Protein AF-A0A3M5U4V2-F1 (afdb_monomer)

Sequence (299 aa):
MAMMVLQQLRFYQRMWTKRHRYGEAILIGNTPQPELMRATGEARYPGSSFGAGMIARAPILEGQERLINAEALTPPHEPEMFGGEAETGTSTTSGLDKPDDVGKSVALGKDAATFLWIEMPTEYDGPKVTKRQALERFNALSDDPEKKTRQVRVGRARNYANVLSGYIYQREETPREARERMEKNRDAWSENSYHSGILRSPENHRWVTAMDIAIGQAKCLDDPAIRDVLVAIADWKIDRKRFEQIRKLPGWVRLDGSAQQLVRASYSYYQEGTFPSTDLVPIAPPSLVLSSSAKENAK

Solvent-accessible surface area (backbone atoms only — not comparable to full-atom values): 17622 Å² total; per-residue (Å²): 120,77,70,66,53,35,56,76,70,69,54,66,40,78,62,80,52,45,43,55,60,97,82,39,69,52,53,27,31,52,70,61,41,78,40,68,79,26,52,85,93,56,69,63,48,71,20,44,52,91,75,77,53,73,83,82,56,87,77,60,54,67,72,40,68,44,76,31,60,28,76,54,41,90,71,54,40,74,58,48,53,54,26,77,39,72,41,72,45,52,51,59,31,50,18,31,24,59,57,49,77,64,52,44,51,54,49,67,70,39,93,83,48,85,70,56,75,41,78,53,60,67,91,50,54,38,101,85,51,48,56,66,56,32,45,52,56,58,39,67,77,46,90,51,72,46,71,28,55,91,50,53,46,81,39,72,53,90,62,80,86,57,80,88,69,57,59,38,41,23,30,38,51,20,59,49,56,48,47,56,42,41,67,70,36,70,90,62,38,43,70,51,53,74,71,53,7,47,77,50,18,68,63,35,38,75,76,45,50,58,55,60,57,65,78,50,71,66,68,64,57,73,40,63,45,43,26,54,38,54,60,62,57,68,54,58,82,37,48,73,71,55,48,60,51,47,70,66,38,79,21,42,82,74,46,54,72,67,57,53,49,49,55,50,31,44,28,41,27,63,73,71,68,44,75,62,54,56,90,81,52,59,83,64,78,78,79,77,87,66,59,81,75,61,68,70,75,72,116

Radius of gyration: 27.51 Å; Cα contacts (8 Å, |Δi|>4): 387; chains: 1; bounding box: 68×52×72 Å

Foldseek 3Di:
DVQVVCVVVLNAAWDAALADDPNHADFTQDAWDKDWPAAPPTDQHFADDPPPPPPPDDTRDHPDIDTRHDHGFVPTGGQQQQFQAPAGGHRHHFGWHQQDPVSLVVLVPDPPRDWDWAFDPVVLFDPPHDFVNSQVVQQVVDPDQQSHFDGKDKDADPDCPPVPPRIGIITTDGSVRSSVCSRVPRVNIDGDDSVVSCVNDPVNCVGPVVVVPVSDDPVLCVPVQSVVLCVLCVPLLAEPVSVVVSCPGNCLVVDDPLVNLVSVQSHCCNPPVDHDDCVSPPPDDPDPPDDPVVVVPPD

InterPro domains:
  IPR021692 Antibacterial effector protein Tle3, C-terminal [PF11678] (123-296)

Organism: NCBI:txid46257

Nearest PDB structures (foldseek):
  2qyc-assembly1_A  TM=2.596E-01  e=4.530E+00  Bordetella bronchiseptica RB50

Structure (mmCIF, N/CA/C/O backbone):
data_AF-A0A3M5U4V2-F1
#
_entry.id   AF-A0A3M5U4V2-F1
#
loop_
_atom_site.group_PDB
_atom_site.id
_atom_site.type_symbol
_atom_site.label_atom_id
_atom_site.label_alt_id
_atom_site.label_comp_id
_atom_site.label_asym_id
_atom_site.label_entity_id
_atom_site.label_seq_id
_atom_site.pdbx_PDB_ins_code
_atom_site.Cartn_x
_atom_site.Cartn_y
_atom_site.Cartn_z
_atom_site.occupancy
_atom_site.B_iso_or_equiv
_atom_site.auth_seq_id
_atom_site.auth_comp_id
_atom_site.auth_asym_id
_atom_site.auth_atom_id
_atom_site.pdbx_PDB_model_num
ATOM 1 N N . MET A 1 1 ? -26.951 7.813 24.971 1.00 46.97 1 MET A N 1
ATOM 2 C CA . MET A 1 1 ? -27.534 6.448 25.037 1.00 46.97 1 MET A CA 1
ATOM 3 C C . MET A 1 1 ? -27.000 5.468 23.983 1.00 46.97 1 MET A C 1
ATOM 5 O O . MET A 1 1 ? -26.841 4.311 24.330 1.00 46.97 1 MET A O 1
ATOM 9 N N . ALA A 1 2 ? -26.650 5.873 22.751 1.00 50.78 2 ALA A N 1
ATOM 10 C CA . ALA A 1 2 ? -26.098 4.948 21.737 1.00 50.78 2 ALA A CA 1
ATOM 11 C C . ALA A 1 2 ? -24.759 4.270 22.126 1.00 50.78 2 ALA A C 1
ATOM 13 O O . ALA A 1 2 ? -24.436 3.197 21.634 1.00 50.78 2 ALA A O 1
ATOM 14 N N . MET A 1 3 ? -23.981 4.884 23.021 1.00 49.06 3 MET A N 1
ATOM 15 C CA . MET A 1 3 ? -22.617 4.453 23.353 1.00 49.06 3 MET A CA 1
ATOM 16 C C . MET A 1 3 ? -22.525 3.280 24.347 1.00 49.06 3 MET A C 1
ATOM 18 O O . MET A 1 3 ? -21.587 2.499 24.250 1.00 49.06 3 MET A O 1
ATOM 22 N N . MET A 1 4 ? -23.505 3.079 25.241 1.00 56.72 4 MET A N 1
ATOM 23 C CA . MET A 1 4 ? -23.552 1.879 26.105 1.00 56.72 4 MET A CA 1
ATOM 24 C C . MET A 1 4 ? -23.987 0.623 25.336 1.00 56.72 4 MET A C 1
ATOM 26 O O . MET A 1 4 ? -23.616 -0.492 25.695 1.00 56.72 4 MET A O 1
ATOM 30 N N . VAL A 1 5 ? -24.732 0.805 24.241 1.00 60.69 5 VAL A N 1
ATOM 31 C CA . VAL A 1 5 ? -25.167 -0.285 23.356 1.00 60.69 5 VAL A CA 1
ATOM 32 C C . VAL A 1 5 ? -23.961 -0.975 22.711 1.00 60.69 5 VAL A C 1
ATOM 34 O O . VAL A 1 5 ? -23.937 -2.196 22.609 1.00 60.69 5 VAL A O 1
ATOM 37 N N . LEU A 1 6 ? -22.916 -0.224 22.339 1.00 61.19 6 LEU A N 1
ATOM 38 C CA . LEU A 1 6 ? -21.710 -0.788 21.714 1.00 61.19 6 LEU A CA 1
ATOM 39 C C . LEU A 1 6 ? -20.976 -1.770 22.634 1.00 61.19 6 LEU A C 1
ATOM 41 O O . LEU A 1 6 ? -20.534 -2.822 22.180 1.00 61.19 6 LEU A O 1
ATOM 45 N N . GLN A 1 7 ? -20.912 -1.475 23.934 1.00 63.12 7 GLN A N 1
ATOM 46 C CA . GLN A 1 7 ? -20.300 -2.375 24.911 1.00 63.12 7 GLN A CA 1
ATOM 47 C C . GLN A 1 7 ? -21.086 -3.690 25.047 1.00 63.12 7 GLN A C 1
ATOM 49 O O . GLN A 1 7 ? -20.482 -4.758 25.105 1.00 63.12 7 GLN A O 1
ATOM 54 N N . GLN A 1 8 ? -22.424 -3.636 25.028 1.00 66.75 8 GLN A N 1
ATOM 55 C CA . GLN A 1 8 ? -23.274 -4.838 25.026 1.00 66.75 8 GLN A CA 1
ATOM 56 C C . GLN A 1 8 ? -23.071 -5.687 23.763 1.00 66.75 8 GLN A C 1
ATOM 58 O O . GLN A 1 8 ? -23.104 -6.914 23.826 1.00 66.75 8 GLN A O 1
ATOM 63 N N . LEU A 1 9 ? -22.792 -5.040 22.628 1.00 65.94 9 LEU A N 1
ATOM 64 C CA . LEU A 1 9 ? -22.441 -5.698 21.367 1.00 65.94 9 LEU A CA 1
ATOM 65 C C . LEU A 1 9 ? -20.980 -6.178 21.317 1.00 65.94 9 LEU A C 1
ATOM 67 O O . LEU A 1 9 ? -20.540 -6.670 20.280 1.00 65.94 9 LEU A O 1
ATOM 71 N N . ARG A 1 10 ? -20.227 -6.049 22.421 1.00 69.62 10 ARG A N 1
ATOM 72 C CA . ARG A 1 10 ? -18.792 -6.363 22.511 1.00 69.62 10 ARG A CA 1
ATOM 73 C C . ARG A 1 10 ? -17.941 -5.610 21.483 1.00 69.62 10 ARG A C 1
ATOM 75 O O . ARG A 1 10 ? -16.911 -6.107 21.036 1.00 69.62 10 ARG A O 1
ATOM 82 N N . PHE A 1 11 ? -18.371 -4.407 21.115 1.00 69.69 11 PHE A N 1
ATOM 83 C CA . PHE A 1 11 ? -17.610 -3.511 20.260 1.00 69.69 11 PHE A CA 1
ATOM 84 C C . PHE A 1 11 ? -16.774 -2.574 21.132 1.00 69.69 11 PHE A C 1
ATOM 86 O O . PHE A 1 11 ? -17.293 -1.636 21.745 1.00 69.69 11 PHE A O 1
ATOM 93 N N . TYR A 1 12 ? -15.479 -2.867 21.199 1.00 76.50 12 TYR A N 1
ATOM 94 C CA . TYR A 1 12 ? -14.499 -2.126 21.983 1.00 76.50 12 TYR A CA 1
ATOM 95 C C . TYR A 1 12 ? -13.596 -1.312 21.063 1.00 76.50 12 TYR A C 1
ATOM 97 O O . TYR A 1 12 ? -13.198 -1.780 19.996 1.00 76.50 12 TYR A O 1
ATOM 105 N N . GLN A 1 13 ? -13.285 -0.085 21.466 1.00 79.56 13 GLN A N 1
ATOM 106 C CA . GLN A 1 13 ? -12.501 0.851 20.671 1.00 79.56 13 GLN A CA 1
ATOM 107 C C . GLN A 1 13 ? -11.365 1.438 21.500 1.00 79.56 13 GLN A C 1
ATOM 109 O O . GLN A 1 13 ? -11.563 1.813 22.657 1.00 79.56 13 GLN A O 1
ATOM 114 N N . ARG A 1 14 ? -10.197 1.572 20.868 1.00 86.38 14 ARG A N 1
ATOM 115 C CA . ARG A 1 14 ? -9.042 2.331 21.358 1.00 86.38 14 ARG A CA 1
ATOM 116 C C . ARG A 1 14 ? -8.796 3.526 20.448 1.00 86.38 14 ARG A C 1
ATOM 118 O O . ARG A 1 14 ? -9.008 3.440 19.237 1.00 86.38 14 ARG A O 1
ATOM 125 N N . MET A 1 15 ? -8.332 4.629 21.025 1.00 86.12 15 MET A N 1
ATOM 126 C CA . MET A 1 15 ? -7.885 5.779 20.252 1.00 86.12 15 MET A CA 1
ATOM 127 C C . MET A 1 15 ? -6.404 5.628 19.931 1.00 86.12 15 MET A C 1
ATOM 129 O O . MET A 1 15 ? -5.563 5.635 20.818 1.00 86.12 15 MET A O 1
ATOM 133 N N . TRP A 1 16 ? -6.111 5.523 18.644 1.00 87.06 16 TRP A N 1
ATOM 134 C CA . TRP A 1 16 ? -4.764 5.633 18.106 1.00 87.06 16 TRP A CA 1
ATOM 135 C C . TRP A 1 16 ? -4.623 7.047 17.533 1.00 87.06 16 TRP A C 1
ATOM 137 O O . TRP A 1 16 ? -5.571 7.569 16.941 1.00 87.06 16 TRP A O 1
ATOM 147 N N . THR A 1 17 ? -3.499 7.738 17.695 1.00 85.12 17 THR A N 1
ATOM 148 C CA . THR A 1 17 ? -3.355 9.085 17.119 1.00 85.12 17 THR A CA 1
ATOM 149 C C . THR A 1 17 ? -1.904 9.539 17.069 1.00 85.12 17 THR A C 1
ATOM 151 O O . THR A 1 17 ? -1.145 9.257 17.980 1.00 85.12 17 THR A O 1
ATOM 154 N N . LYS A 1 18 ? -1.537 10.290 16.019 1.00 83.94 18 LYS A N 1
ATOM 155 C CA . LYS A 1 18 ? -0.267 11.041 15.950 1.00 83.94 18 LYS A CA 1
ATOM 156 C C . LYS A 1 18 ? -0.319 12.346 16.761 1.00 83.94 18 LYS A C 1
ATOM 158 O O . LYS A 1 18 ? 0.665 13.070 16.831 1.00 83.94 18 LYS A O 1
ATOM 163 N N . ARG A 1 19 ? -1.491 12.718 17.289 1.00 85.00 19 ARG A N 1
ATOM 164 C CA . ARG A 1 19 ? -1.702 14.004 17.963 1.00 85.00 19 ARG A CA 1
ATOM 165 C C . ARG A 1 19 ? -0.977 14.042 19.299 1.00 85.00 19 ARG A C 1
ATOM 167 O O . ARG A 1 19 ? -1.076 13.105 20.084 1.00 85.00 19 ARG A O 1
ATOM 174 N N . HIS A 1 20 ? -0.365 15.188 19.559 1.00 86.69 20 HIS A N 1
ATOM 175 C CA . HIS A 1 20 ? 0.076 15.567 20.888 1.00 86.69 20 HIS A CA 1
ATOM 176 C C . HIS A 1 20 ? -0.853 16.656 21.411 1.00 86.69 20 HIS A C 1
ATOM 178 O O . HIS A 1 20 ? -1.219 17.574 20.669 1.00 86.69 20 HIS A O 1
ATOM 184 N N . ARG A 1 21 ? -1.225 16.556 22.683 1.00 87.12 21 ARG A N 1
ATOM 185 C CA . ARG A 1 21 ? -2.039 17.539 23.386 1.00 87.12 21 ARG A CA 1
ATOM 186 C C . ARG A 1 21 ? -1.219 18.093 24.541 1.00 87.12 21 ARG A C 1
ATOM 188 O O . ARG A 1 21 ? -0.726 17.345 25.373 1.00 87.12 21 ARG A O 1
ATOM 195 N N . TYR A 1 22 ? -1.044 19.413 24.554 1.00 86.00 22 TYR A N 1
ATOM 196 C CA . TYR A 1 22 ? -0.162 20.102 25.506 1.00 86.00 22 TYR A CA 1
ATOM 197 C C . TYR A 1 22 ? 1.295 19.594 25.485 1.00 86.00 22 TYR A C 1
ATOM 199 O O . TYR A 1 22 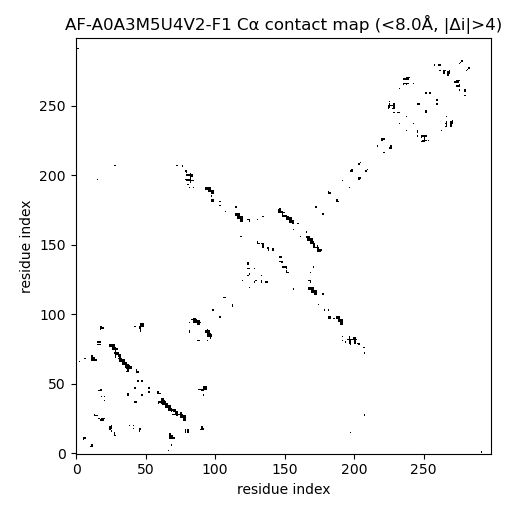? 1.966 19.606 26.506 1.00 86.00 22 TYR A O 1
ATOM 207 N N . GLY A 1 23 ? 1.786 19.160 24.318 1.00 84.06 23 GLY A N 1
ATOM 208 C CA . GLY A 1 23 ? 3.142 18.617 24.140 1.00 84.06 23 GLY A CA 1
ATOM 209 C C . GLY A 1 23 ? 3.249 17.104 24.350 1.00 84.06 23 GLY A C 1
ATOM 210 O O . GLY A 1 23 ? 4.149 16.483 23.791 1.00 84.06 23 GLY A O 1
ATOM 211 N N . GLU A 1 24 ? 2.280 16.504 25.034 1.00 89.38 24 GLU A N 1
ATOM 212 C CA . GLU A 1 24 ? 2.276 15.085 25.388 1.00 89.38 24 GLU A CA 1
ATOM 213 C C . GLU A 1 24 ? 1.483 14.249 24.385 1.00 89.38 24 GLU A C 1
ATOM 215 O O . GLU A 1 24 ? 0.471 14.700 23.839 1.00 89.38 24 GLU A O 1
ATOM 220 N N . ALA A 1 25 ? 1.914 13.012 24.150 1.00 89.88 25 ALA A N 1
A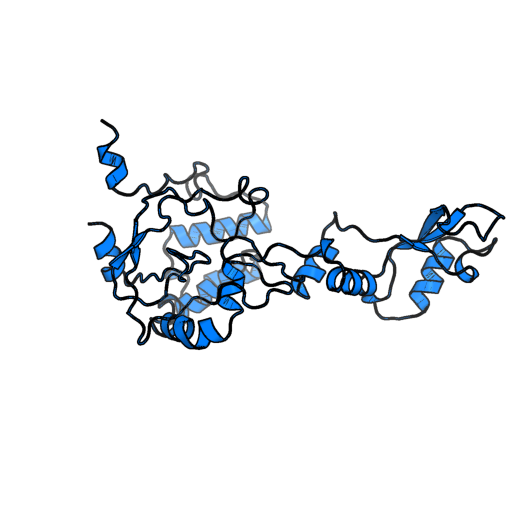TOM 221 C CA . ALA A 1 25 ? 1.155 12.078 23.334 1.00 89.88 25 ALA A CA 1
ATOM 222 C C . ALA A 1 25 ? -0.166 11.685 24.013 1.00 89.88 25 ALA A C 1
ATOM 224 O O . ALA A 1 25 ? -0.272 11.577 25.236 1.00 89.88 25 ALA A O 1
ATOM 225 N N . ILE A 1 26 ? -1.197 11.433 23.207 1.00 91.06 26 ILE A N 1
ATOM 226 C CA . ILE A 1 26 ? -2.457 10.884 23.718 1.00 91.06 26 ILE A CA 1
ATOM 227 C C . ILE A 1 26 ? -2.283 9.371 23.880 1.00 91.06 26 ILE A C 1
ATOM 229 O O . ILE A 1 26 ? -2.192 8.644 22.891 1.00 91.06 26 ILE A O 1
ATOM 233 N N . LEU A 1 27 ? -2.233 8.912 25.131 1.00 92.81 27 LEU A N 1
ATOM 234 C CA . LEU A 1 27 ? -1.968 7.515 25.469 1.00 92.81 27 LEU A CA 1
ATOM 235 C C . LEU A 1 27 ? -3.120 6.584 25.072 1.00 92.81 27 LEU A C 1
ATOM 237 O O . LEU A 1 27 ? -4.304 6.890 25.238 1.00 92.81 27 LEU A O 1
ATOM 241 N N . ILE A 1 28 ? -2.755 5.392 24.616 1.00 90.62 28 ILE A N 1
ATOM 242 C CA . ILE A 1 28 ? -3.663 4.278 24.397 1.00 90.62 28 ILE A CA 1
ATOM 243 C C . ILE A 1 28 ? -3.883 3.539 25.716 1.00 90.62 28 ILE A C 1
ATOM 245 O O . ILE A 1 28 ? -2.946 3.273 26.465 1.00 90.62 28 ILE A O 1
ATOM 249 N N . GLY A 1 29 ? -5.123 3.114 25.962 1.00 88.81 29 GLY A N 1
ATOM 250 C CA . GLY A 1 29 ? -5.434 2.272 27.115 1.00 88.81 29 GLY A CA 1
ATOM 251 C C . GLY A 1 29 ? -5.633 3.041 28.413 1.00 88.81 29 GLY A C 1
ATOM 252 O O . GLY A 1 29 ? -5.529 2.448 29.479 1.00 88.81 29 GLY A O 1
ATOM 253 N N . ASN A 1 30 ? -5.964 4.329 28.337 1.00 90.00 30 ASN A N 1
ATOM 254 C CA . ASN A 1 30 ? -6.571 5.024 29.467 1.00 90.00 30 ASN A CA 1
ATOM 255 C C . ASN A 1 30 ? -7.875 4.330 29.895 1.00 90.00 30 ASN A C 1
ATOM 257 O O . ASN A 1 30 ? -8.510 3.622 29.108 1.00 90.00 30 ASN A O 1
ATOM 261 N N . THR A 1 31 ? -8.282 4.558 31.145 1.00 89.44 31 THR A N 1
ATOM 262 C CA . THR A 1 31 ? -9.584 4.116 31.659 1.00 89.44 31 THR A CA 1
ATOM 263 C C . THR A 1 31 ? -10.708 4.549 30.712 1.00 89.44 31 THR A C 1
ATOM 265 O O . THR A 1 31 ? -10.670 5.687 30.242 1.00 89.44 31 THR A O 1
ATOM 268 N N . PRO A 1 32 ? -11.705 3.683 30.434 1.00 89.38 32 PRO A N 1
ATOM 269 C CA . PRO A 1 32 ? -12.828 4.017 29.568 1.00 89.38 32 PRO A CA 1
ATOM 270 C C . PRO A 1 32 ? -13.440 5.387 29.870 1.00 89.38 32 PRO A C 1
ATOM 272 O O . PRO A 1 32 ? -13.957 5.613 30.965 1.00 89.38 32 PRO A O 1
ATOM 275 N N . GLN A 1 33 ? -13.393 6.293 28.894 1.00 88.50 33 GLN A N 1
ATOM 276 C CA . GLN A 1 33 ? -13.838 7.676 29.054 1.00 88.50 33 GLN A CA 1
ATOM 277 C C . GLN A 1 33 ? -14.194 8.321 27.706 1.00 88.50 33 GLN A C 1
ATOM 279 O O . GLN A 1 33 ? -13.738 7.861 26.651 1.00 88.50 33 GLN A O 1
ATOM 284 N N . PRO A 1 34 ? -15.028 9.375 27.700 1.00 89.06 34 PRO A N 1
ATOM 285 C CA . PRO A 1 34 ? -15.132 10.271 26.557 1.00 89.06 34 PRO A CA 1
ATOM 286 C C . PRO A 1 34 ? -13.770 10.910 26.268 1.00 89.06 34 PRO A C 1
ATOM 288 O O . PRO A 1 34 ? -13.139 11.459 27.165 1.00 89.06 34 PRO A O 1
ATOM 291 N N . GLU A 1 35 ? -13.327 10.837 25.017 1.00 89.31 35 GLU A N 1
ATOM 292 C CA . GLU A 1 35 ? -12.071 11.417 24.553 1.00 89.31 35 GLU A CA 1
ATOM 293 C C . GLU A 1 35 ? -12.341 12.380 23.394 1.00 89.31 35 GLU A C 1
ATOM 295 O O . GLU A 1 35 ? -13.142 12.101 22.491 1.00 89.31 35 GLU A O 1
ATOM 300 N N . LEU A 1 36 ? -11.655 13.522 23.406 1.00 89.88 36 LEU A N 1
ATOM 301 C CA . LEU A 1 36 ? -11.729 14.505 22.331 1.00 89.88 36 LEU A CA 1
ATOM 302 C C . LEU A 1 36 ? -10.920 14.020 21.125 1.00 89.88 36 LEU A C 1
ATOM 304 O O . LEU A 1 36 ? -9.694 13.913 21.183 1.00 89.88 36 LEU A O 1
ATOM 308 N N . MET A 1 37 ? -11.593 13.822 19.991 1.00 85.94 37 MET A N 1
ATOM 309 C CA . MET A 1 37 ? -10.951 13.436 18.728 1.00 85.94 37 MET A CA 1
ATOM 310 C C . MET A 1 37 ? -10.087 14.560 18.144 1.00 85.94 37 MET A C 1
ATOM 312 O O . MET A 1 37 ? -9.132 14.296 17.402 1.00 85.94 37 MET A O 1
ATOM 316 N N . ARG A 1 38 ? -10.455 15.811 18.446 1.00 87.12 38 ARG A N 1
ATOM 317 C CA . ARG A 1 38 ? -9.717 17.024 18.092 1.00 87.12 38 ARG A CA 1
ATOM 318 C C . ARG A 1 38 ? -10.049 18.154 19.070 1.00 87.12 38 ARG A C 1
ATOM 320 O O . ARG A 1 38 ? -11.200 18.589 19.135 1.00 87.12 38 ARG A O 1
ATOM 327 N N . ALA A 1 39 ? -9.044 18.642 19.787 1.00 86.19 39 ALA A N 1
ATOM 328 C CA . ALA A 1 39 ? -9.164 19.836 20.624 1.00 86.19 39 ALA A CA 1
ATOM 329 C C . ALA A 1 39 ? -8.926 21.125 19.815 1.00 86.19 39 ALA A C 1
ATOM 331 O O . ALA A 1 39 ? -8.400 21.096 18.697 1.00 86.19 39 ALA A O 1
ATOM 332 N N . THR A 1 40 ? -9.319 22.264 20.384 1.00 82.56 40 THR A N 1
ATOM 333 C CA . THR A 1 40 ? -9.110 23.589 19.786 1.00 82.56 40 THR A CA 1
ATOM 334 C C . THR A 1 40 ? -7.626 23.840 19.523 1.00 82.56 40 THR A C 1
ATOM 336 O O . THR A 1 40 ? -6.787 23.612 20.392 1.00 82.56 40 THR A O 1
ATOM 339 N N . GLY A 1 41 ? -7.298 24.313 18.319 1.00 78.75 41 GLY A N 1
ATOM 340 C CA . GLY A 1 41 ? -5.914 24.587 17.911 1.00 78.75 41 GLY A CA 1
ATOM 341 C C . GLY A 1 41 ? -5.135 23.364 17.415 1.00 78.75 41 GLY A C 1
ATOM 342 O O . GLY A 1 41 ? -4.039 23.521 16.880 1.00 78.75 41 GLY A O 1
ATOM 343 N N . GLU A 1 42 ? -5.691 22.152 17.508 1.00 79.62 42 GLU A N 1
ATOM 344 C CA . GLU A 1 42 ? -5.068 20.971 16.914 1.00 79.62 42 GLU A CA 1
ATOM 345 C C . GLU A 1 42 ? -5.337 20.893 15.396 1.00 79.62 42 GLU A C 1
ATOM 347 O O . GLU A 1 42 ? -6.411 21.262 14.896 1.00 79.62 42 GLU A O 1
ATOM 352 N N . ALA A 1 43 ? -4.379 20.331 14.647 1.00 74.31 43 ALA A N 1
ATOM 353 C CA . ALA A 1 43 ? -4.463 20.183 13.193 1.00 74.31 43 ALA A CA 1
ATOM 354 C C . ALA A 1 43 ? -5.727 19.426 12.746 1.00 74.31 43 ALA A C 1
ATOM 356 O O . ALA A 1 43 ? -6.218 18.527 13.433 1.00 74.31 43 ALA A O 1
ATOM 357 N N . ARG A 1 44 ? -6.254 19.749 11.560 1.00 72.06 44 ARG A N 1
ATOM 358 C CA . ARG A 1 44 ? -7.487 19.128 11.042 1.00 72.06 44 ARG A CA 1
ATOM 359 C C . ARG A 1 44 ? -7.350 17.620 10.818 1.00 72.06 44 ARG A C 1
ATOM 361 O O . ARG A 1 44 ? -8.311 16.890 11.052 1.00 72.06 44 ARG A O 1
ATOM 368 N N . TYR A 1 45 ? -6.153 17.158 10.459 1.00 71.44 45 TYR A N 1
ATOM 369 C CA . TYR A 1 45 ? -5.819 15.741 10.361 1.00 71.44 45 TYR A CA 1
ATOM 370 C C . TYR A 1 45 ? -4.546 15.430 11.160 1.00 71.44 45 TYR A C 1
ATOM 372 O O . TYR A 1 45 ? -3.592 16.208 11.097 1.00 71.44 45 TYR A O 1
ATOM 380 N N . PRO A 1 46 ? -4.500 14.303 11.891 1.00 67.31 46 PRO A N 1
ATOM 381 C CA . PRO A 1 46 ? -3.273 13.835 12.528 1.00 67.31 46 PRO A CA 1
ATOM 382 C C . PRO A 1 46 ? -2.205 13.548 11.463 1.00 67.31 46 PRO A C 1
ATOM 384 O O . PRO A 1 46 ? -2.457 12.771 10.541 1.00 67.31 46 PRO A O 1
ATOM 387 N N . GLY A 1 47 ? -1.032 14.173 11.581 1.00 59.41 47 GLY A N 1
ATOM 388 C CA . GLY A 1 47 ? 0.094 13.960 10.670 1.00 59.41 47 GLY A CA 1
ATOM 389 C C . GLY A 1 47 ? -0.030 14.563 9.264 1.00 59.41 47 GLY A C 1
ATOM 390 O O . GLY A 1 47 ? 0.839 14.306 8.452 1.00 59.41 47 GLY A O 1
ATOM 391 N N . SER A 1 48 ? -1.045 15.357 8.903 1.00 56.47 48 SER A N 1
ATOM 392 C CA . SER A 1 48 ? -1.056 15.953 7.552 1.00 56.47 48 SER A CA 1
ATOM 393 C C . SER A 1 48 ? -0.255 17.253 7.483 1.00 56.47 48 SER A C 1
ATOM 395 O O . SER A 1 48 ? -0.574 18.199 8.208 1.00 56.47 48 SER A O 1
ATOM 397 N N . SER A 1 49 ? 0.635 17.369 6.495 1.00 46.75 49 SER A N 1
ATOM 398 C CA . SER A 1 49 ? 0.967 18.685 5.942 1.00 46.75 49 SER A CA 1
ATOM 399 C C . SER A 1 49 ? -0.266 19.255 5.211 1.00 46.75 49 SER A C 1
ATOM 401 O O . SER A 1 49 ? -1.119 18.511 4.720 1.00 46.75 49 SER A O 1
ATOM 403 N N . PHE A 1 50 ? -0.394 20.583 5.159 1.00 38.16 50 PHE A N 1
ATOM 404 C CA . PHE A 1 50 ? -1.571 21.314 4.654 1.00 38.16 50 PHE A CA 1
ATOM 405 C C . PHE A 1 50 ? -2.042 20.934 3.224 1.00 38.16 50 PHE A C 1
ATOM 407 O O . PHE A 1 50 ? -3.164 21.278 2.856 1.00 38.16 50 PHE A O 1
ATOM 414 N N . GLY A 1 51 ? -1.222 20.247 2.413 1.00 37.31 51 GLY A N 1
ATOM 415 C CA . GLY A 1 51 ? -1.457 20.046 0.974 1.00 37.31 51 GLY A CA 1
ATOM 416 C C . GLY A 1 51 ? -2.221 18.775 0.574 1.00 37.31 51 GLY A C 1
ATOM 417 O O . GLY A 1 51 ? -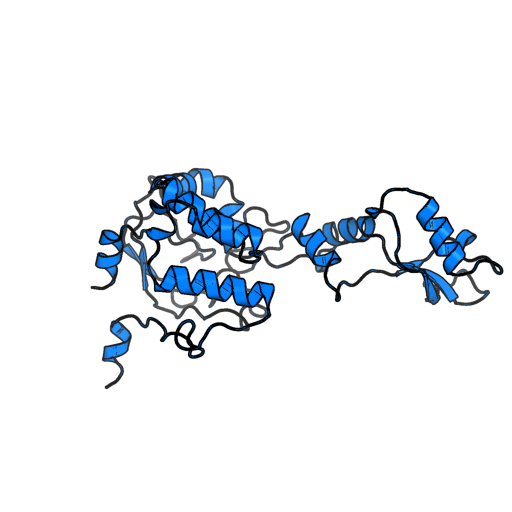3.171 18.857 -0.201 1.00 37.31 51 GLY A O 1
ATOM 418 N N . ALA A 1 52 ? -1.850 17.595 1.085 1.00 38.16 52 ALA A N 1
ATOM 419 C CA . ALA A 1 52 ? -2.377 16.318 0.571 1.00 38.16 52 ALA A CA 1
ATOM 420 C C . ALA A 1 52 ? -3.689 15.857 1.245 1.00 38.16 52 ALA A C 1
ATOM 422 O O . ALA A 1 52 ? -4.462 15.084 0.678 1.00 38.16 52 ALA A O 1
ATOM 423 N N . GLY A 1 53 ? -3.979 16.352 2.455 1.00 38.84 53 GLY A N 1
ATOM 424 C CA . GLY A 1 53 ? -5.114 15.899 3.272 1.00 38.84 53 GLY A CA 1
ATOM 425 C C . GLY A 1 53 ? -6.488 16.465 2.887 1.00 38.84 53 GLY A C 1
ATOM 426 O O . GLY A 1 53 ? -7.501 15.957 3.366 1.00 38.84 53 GLY A O 1
ATOM 427 N N . MET A 1 54 ? -6.561 17.503 2.043 1.00 36.66 54 MET A N 1
ATOM 428 C CA . MET A 1 54 ? -7.830 18.194 1.762 1.00 36.66 54 MET A CA 1
ATOM 429 C C . MET A 1 54 ? -8.770 17.460 0.795 1.00 36.66 54 MET A C 1
ATOM 431 O O . MET A 1 54 ? -9.968 17.718 0.841 1.00 36.66 54 MET A O 1
ATOM 435 N N . ILE A 1 55 ? -8.272 16.555 -0.056 1.00 41.28 55 ILE A N 1
ATOM 436 C CA . ILE A 1 55 ? -9.051 16.060 -1.210 1.00 41.28 55 ILE A CA 1
ATOM 437 C C . ILE A 1 55 ? -9.727 14.697 -0.951 1.00 41.28 55 ILE A C 1
ATOM 439 O O . ILE A 1 55 ? -10.707 14.374 -1.614 1.00 41.28 55 ILE A O 1
ATOM 443 N N . ALA A 1 56 ? -9.277 13.908 0.034 1.00 40.66 56 ALA A N 1
ATOM 444 C CA . ALA A 1 56 ? -9.704 12.504 0.169 1.00 40.66 56 ALA A CA 1
ATOM 445 C C . ALA A 1 56 ? -10.208 12.073 1.562 1.00 40.66 56 ALA A C 1
ATOM 447 O O . ALA A 1 56 ? -10.499 10.893 1.757 1.00 40.66 56 ALA A O 1
ATOM 448 N N . ARG A 1 57 ? -10.285 12.971 2.556 1.00 52.81 57 ARG A N 1
ATOM 449 C CA . ARG A 1 57 ? -10.620 12.594 3.944 1.00 52.81 57 ARG A CA 1
ATOM 450 C C . ARG A 1 57 ? -11.704 13.496 4.526 1.00 52.81 57 ARG A C 1
ATOM 452 O O . ARG A 1 57 ? -11.658 14.710 4.364 1.00 52.81 57 ARG A O 1
ATOM 459 N N . ALA A 1 58 ? -12.677 12.903 5.219 1.00 54.03 58 ALA A N 1
ATOM 460 C CA . ALA A 1 58 ? -13.658 13.668 5.980 1.00 54.03 58 ALA A CA 1
ATOM 461 C C . ALA A 1 58 ? -12.956 14.365 7.163 1.00 54.03 58 ALA A C 1
ATOM 463 O O . ALA A 1 58 ? -12.165 13.728 7.864 1.00 54.03 58 ALA A O 1
ATOM 464 N N . PRO A 1 59 ? -13.209 15.661 7.394 1.00 61.38 59 PRO A N 1
ATOM 465 C CA . PRO A 1 59 ? -12.515 16.419 8.424 1.00 61.38 59 PRO A CA 1
ATOM 466 C C . PRO A 1 59 ? -12.957 16.019 9.835 1.00 61.38 59 PRO A C 1
ATOM 468 O O . PRO A 1 59 ? -14.148 15.834 10.079 1.00 61.38 59 PRO A O 1
ATOM 471 N N . ILE A 1 60 ? -12.017 15.977 10.785 1.00 72.38 60 ILE A N 1
ATOM 472 C CA . ILE A 1 60 ? -12.357 15.865 12.211 1.00 72.38 60 ILE A CA 1
ATOM 473 C C . ILE A 1 60 ? -12.693 17.270 12.724 1.00 72.38 60 ILE A C 1
ATOM 475 O O . ILE A 1 60 ? -11.868 18.192 12.654 1.00 72.38 60 ILE A O 1
ATOM 479 N N . LEU A 1 61 ? -13.928 17.447 13.190 1.00 78.94 61 LEU A N 1
ATOM 480 C CA . LEU A 1 61 ? -14.397 18.711 13.753 1.00 78.94 61 LEU A CA 1
ATOM 481 C C . LEU A 1 61 ? -13.810 18.914 15.152 1.00 78.94 61 LEU A C 1
ATOM 483 O O . LEU A 1 61 ? -13.593 17.955 15.889 1.00 78.94 61 LEU A O 1
ATOM 487 N N . GLU A 1 62 ? -13.537 20.168 15.502 1.00 84.56 62 GLU A N 1
ATOM 488 C CA . GLU A 1 62 ? -13.117 20.518 16.862 1.00 84.56 62 GLU A CA 1
ATOM 489 C C . GLU A 1 62 ? -14.247 20.237 17.854 1.00 84.56 62 GLU A C 1
ATOM 491 O O . GLU A 1 62 ? -15.424 20.386 17.522 1.00 84.56 62 GLU A O 1
ATOM 496 N N . GLY A 1 63 ? -13.884 19.799 19.060 1.00 83.81 63 GLY A N 1
ATOM 497 C CA . GLY A 1 63 ? -14.848 19.497 20.120 1.00 83.81 63 GLY A CA 1
ATOM 498 C C . GLY A 1 63 ? -15.619 18.191 19.915 1.00 83.81 63 GLY A C 1
ATOM 499 O O . GLY A 1 63 ? -16.502 17.870 20.703 1.00 83.81 63 GLY A O 1
ATOM 500 N N . GLN A 1 64 ? -15.309 17.415 18.869 1.00 84.06 64 GLN A N 1
ATOM 501 C CA . GLN A 1 64 ? -15.938 16.116 18.675 1.00 84.06 64 GLN A CA 1
ATOM 502 C C . GLN A 1 64 ? -15.406 15.109 19.698 1.00 84.06 64 GLN A C 1
ATOM 504 O O . GLN A 1 64 ? -14.248 14.701 19.627 1.00 84.06 64 GLN A O 1
ATOM 509 N N . GLU A 1 65 ? -16.279 14.645 20.585 1.00 85.56 65 GLU A N 1
ATOM 510 C CA . GLU A 1 65 ? -15.976 13.576 21.537 1.00 85.56 65 GLU A CA 1
ATOM 511 C C . GLU A 1 65 ? -16.410 12.198 21.026 1.00 85.56 65 GLU A C 1
ATOM 513 O O . GLU A 1 65 ? -17.411 12.038 20.311 1.00 85.56 65 GLU A O 1
ATOM 518 N N . ARG A 1 66 ? -15.653 11.173 21.418 1.00 83.00 66 ARG A N 1
ATOM 519 C CA . ARG A 1 66 ? -16.004 9.761 21.249 1.00 83.00 66 ARG A CA 1
ATOM 520 C C . ARG A 1 66 ? -15.727 9.022 22.549 1.00 83.00 66 ARG A C 1
ATOM 522 O O . ARG A 1 66 ? -14.691 9.218 23.163 1.00 83.00 66 ARG A O 1
ATOM 529 N N . LEU A 1 67 ? -16.641 8.146 22.954 1.00 83.88 67 LEU A N 1
ATOM 530 C CA . LEU A 1 67 ? -16.398 7.234 24.063 1.00 83.88 67 LEU A CA 1
ATOM 531 C C . LEU A 1 67 ? -15.376 6.187 23.620 1.00 83.88 67 LEU A C 1
ATOM 533 O O . LEU A 1 67 ? -15.654 5.408 22.708 1.00 83.88 67 LEU A O 1
ATOM 537 N N . ILE A 1 68 ? -14.230 6.160 24.289 1.00 87.12 68 ILE A N 1
ATOM 538 C CA . ILE A 1 68 ? -13.228 5.106 24.162 1.00 87.12 68 ILE A CA 1
ATOM 539 C C . ILE A 1 68 ? -13.515 4.108 25.277 1.00 87.12 68 ILE A C 1
ATOM 541 O O . ILE A 1 68 ? -13.466 4.459 26.452 1.00 87.12 68 ILE A O 1
ATOM 545 N N . ASN A 1 69 ? -13.919 2.893 24.911 1.00 83.81 69 ASN A N 1
ATOM 546 C CA . ASN A 1 69 ? -14.521 1.929 25.838 1.00 83.81 69 ASN A CA 1
ATOM 547 C C . ASN A 1 69 ? -13.739 0.615 25.984 1.00 83.81 69 ASN A C 1
ATOM 549 O O . ASN A 1 69 ? -14.216 -0.286 26.673 1.00 83.81 69 ASN A O 1
ATOM 553 N N . ALA A 1 70 ? -12.588 0.474 25.320 1.00 82.44 70 ALA A N 1
ATOM 554 C CA . ALA A 1 70 ? -11.725 -0.691 25.492 1.00 82.44 70 ALA A CA 1
ATOM 555 C C . ALA A 1 70 ? -11.098 -0.742 26.893 1.00 82.44 70 ALA A C 1
ATOM 557 O O . ALA A 1 70 ? -10.947 0.279 27.558 1.00 82.44 70 ALA A O 1
ATOM 558 N N . GLU A 1 71 ? -10.718 -1.945 27.323 1.00 83.38 71 GLU A N 1
ATOM 559 C CA . GLU A 1 71 ? -10.091 -2.184 28.624 1.00 83.38 71 GLU A CA 1
ATOM 560 C C . GLU A 1 71 ? -8.825 -1.337 28.817 1.00 83.38 71 GLU A C 1
ATOM 562 O O . GLU A 1 71 ? -8.010 -1.199 27.899 1.00 83.38 71 GLU A O 1
ATOM 567 N N . ALA A 1 72 ? -8.656 -0.781 30.017 1.00 88.44 72 ALA A N 1
ATOM 568 C CA . ALA A 1 72 ? -7.477 0.001 30.360 1.00 88.44 72 ALA A CA 1
ATOM 569 C C . ALA A 1 72 ? -6.209 -0.869 30.324 1.00 88.44 72 ALA A C 1
ATOM 571 O O . ALA A 1 72 ? -6.216 -2.013 30.774 1.00 88.44 72 ALA A O 1
ATOM 572 N N . LEU A 1 73 ? -5.111 -0.319 29.815 1.00 86.88 73 LEU A N 1
ATOM 573 C CA . LEU A 1 73 ? -3.800 -0.960 29.864 1.00 86.88 73 LEU A CA 1
ATOM 574 C C . LEU A 1 73 ? -3.089 -0.559 31.157 1.00 86.88 73 LEU A C 1
ATOM 576 O O . LEU A 1 73 ? -3.268 0.548 31.662 1.00 86.88 73 LEU A O 1
ATOM 580 N N . THR A 1 74 ? -2.269 -1.462 31.695 1.00 86.88 74 THR A N 1
ATOM 581 C CA . THR A 1 74 ? -1.483 -1.208 32.909 1.00 86.88 74 THR A CA 1
ATOM 582 C C . THR A 1 74 ? 0.008 -1.403 32.610 1.00 86.88 74 THR A C 1
ATOM 584 O O . THR A 1 74 ? 0.478 -2.541 32.651 1.00 86.88 74 THR A O 1
ATOM 587 N N . PRO A 1 75 ? 0.768 -0.329 32.318 1.00 89.69 75 PRO A N 1
ATOM 588 C CA . PRO A 1 75 ? 0.331 1.068 32.183 1.00 89.69 75 PRO A CA 1
ATOM 589 C C . PRO A 1 75 ? -0.295 1.383 30.804 1.00 89.69 75 PRO A C 1
ATOM 591 O O . PRO A 1 75 ? -0.104 0.613 29.859 1.00 89.69 75 PRO A O 1
ATOM 594 N N . PRO A 1 76 ? -1.001 2.523 30.655 1.00 90.88 76 PRO A N 1
ATOM 595 C CA . PRO A 1 76 ? -1.311 3.098 29.347 1.00 90.88 76 PRO A CA 1
ATOM 596 C C . PRO A 1 76 ? -0.037 3.320 28.524 1.00 90.88 76 PRO A C 1
ATOM 598 O O . PRO A 1 76 ? 1.034 3.564 29.082 1.00 90.88 76 PRO A O 1
ATOM 601 N N . HIS A 1 77 ? -0.149 3.234 27.200 1.00 90.69 77 HIS A N 1
ATOM 602 C CA . HIS A 1 77 ? 1.001 3.213 26.298 1.00 90.69 77 HIS A CA 1
ATOM 603 C C . HIS A 1 77 ? 0.946 4.343 25.271 1.00 90.69 77 HIS A C 1
ATOM 605 O O . HIS A 1 77 ? -0.112 4.637 24.719 1.00 90.69 77 HIS A O 1
ATOM 611 N N . GLU A 1 78 ? 2.087 4.961 24.988 1.00 92.19 78 GLU A N 1
ATOM 612 C CA . GLU A 1 78 ? 2.203 5.938 23.909 1.00 92.19 78 GLU A CA 1
ATOM 613 C C . GLU A 1 78 ? 2.111 5.232 22.544 1.00 92.19 78 GLU A C 1
ATOM 615 O O . GLU A 1 78 ? 2.838 4.270 22.310 1.00 92.19 78 GLU A O 1
ATOM 620 N N . PRO A 1 79 ? 1.215 5.660 21.636 1.00 88.69 79 PRO A N 1
ATOM 621 C CA . PRO A 1 79 ? 1.099 5.049 20.317 1.00 88.69 79 PRO A CA 1
ATOM 622 C C . PRO A 1 79 ? 2.356 5.310 19.468 1.00 88.69 79 PRO A C 1
ATOM 624 O O . PRO A 1 79 ? 2.612 6.450 19.082 1.00 88.69 79 PRO A O 1
ATOM 627 N N . GLU A 1 80 ? 3.073 4.264 19.049 1.00 88.31 80 GLU A N 1
ATOM 628 C CA . GLU A 1 80 ? 4.152 4.400 18.062 1.00 88.31 80 GLU A CA 1
ATOM 629 C C . GLU A 1 80 ? 3.560 4.418 16.643 1.00 88.31 80 GLU A C 1
ATOM 631 O O . GLU A 1 80 ? 3.331 3.389 16.002 1.00 88.31 80 GLU A O 1
ATOM 636 N N . MET A 1 81 ? 3.239 5.618 16.165 1.00 84.31 81 MET A N 1
ATOM 637 C CA . MET A 1 81 ? 2.504 5.836 14.915 1.00 84.31 81 MET A CA 1
ATOM 638 C C . MET A 1 81 ? 3.390 5.969 13.667 1.00 84.31 81 MET A C 1
ATOM 640 O O . MET A 1 81 ? 2.861 6.240 12.580 1.00 84.31 81 MET A O 1
ATOM 644 N N . PHE A 1 82 ? 4.704 5.802 13.807 1.00 84.75 82 PHE A N 1
ATOM 645 C CA . PHE A 1 82 ? 5.707 5.983 12.751 1.00 84.75 82 PHE A CA 1
ATOM 646 C C . PHE A 1 82 ? 6.439 4.677 12.405 1.00 84.75 82 PHE A C 1
ATOM 648 O O . PHE A 1 82 ? 7.441 4.679 11.689 1.00 84.75 82 PHE A O 1
ATOM 655 N N . GLY A 1 83 ? 5.926 3.539 12.885 1.00 80.25 83 GLY A N 1
ATOM 656 C CA . GLY A 1 83 ? 6.506 2.222 12.638 1.00 80.25 83 GLY A CA 1
ATOM 657 C C . GLY A 1 83 ? 6.755 1.945 11.151 1.00 80.25 83 GLY A C 1
ATOM 658 O O . GLY A 1 83 ? 5.838 1.998 10.329 1.00 80.25 83 GLY A O 1
ATOM 659 N N . GLY A 1 84 ? 8.001 1.602 10.818 1.00 78.62 84 GLY A N 1
ATOM 660 C CA . GLY A 1 84 ? 8.412 1.190 9.473 1.00 78.62 84 GLY A CA 1
ATOM 661 C C . GLY A 1 84 ? 8.555 2.313 8.441 1.00 78.62 84 GLY A C 1
ATOM 662 O O . GLY A 1 84 ? 8.767 1.998 7.271 1.00 78.62 84 GLY A O 1
ATOM 663 N N . GLU A 1 85 ? 8.456 3.584 8.844 1.00 87.19 85 GLU A N 1
ATOM 664 C CA . GLU A 1 85 ? 8.752 4.723 7.966 1.00 87.19 85 GLU A CA 1
ATOM 665 C C . GLU A 1 85 ? 10.250 4.742 7.602 1.00 87.19 85 GLU A C 1
ATOM 667 O O . GLU A 1 85 ? 11.116 4.514 8.448 1.00 87.19 85 GLU A O 1
ATOM 672 N N . ALA A 1 86 ? 10.568 5.017 6.334 1.00 86.44 86 ALA A N 1
ATOM 673 C CA . ALA A 1 86 ? 11.948 5.200 5.875 1.00 86.44 86 ALA A CA 1
ATOM 674 C C . ALA A 1 86 ? 12.501 6.572 6.292 1.00 86.44 86 ALA A C 1
ATOM 676 O O . ALA A 1 86 ? 13.682 6.696 6.614 1.00 86.44 86 ALA A O 1
ATOM 677 N N . GLU A 1 87 ? 11.633 7.584 6.321 1.00 87.56 87 GLU A N 1
ATOM 678 C CA . GLU A 1 87 ? 11.870 8.857 7.000 1.00 87.56 87 GLU A CA 1
ATOM 679 C C . GLU A 1 87 ? 10.767 9.079 8.021 1.00 87.56 87 GLU A C 1
ATOM 681 O O . GLU A 1 87 ? 9.602 9.226 7.647 1.00 87.56 87 GLU A O 1
ATOM 686 N N . THR A 1 88 ? 11.142 9.110 9.297 1.00 85.94 88 THR A N 1
ATOM 687 C CA . THR A 1 88 ? 10.207 9.297 10.404 1.00 85.94 88 THR A CA 1
ATOM 688 C C . THR A 1 88 ? 9.541 10.668 10.328 1.00 85.94 88 THR A C 1
ATOM 690 O O . THR A 1 88 ? 10.200 11.700 10.185 1.00 85.94 88 THR A O 1
ATOM 693 N N . GLY A 1 89 ? 8.217 10.672 10.427 1.00 81.81 89 GLY A N 1
ATOM 694 C CA . GLY A 1 89 ? 7.405 11.871 10.528 1.00 81.81 89 GLY A CA 1
ATOM 695 C C . GLY A 1 89 ? 7.466 12.525 11.907 1.00 81.81 89 GLY A C 1
ATOM 696 O O . GLY A 1 89 ? 8.302 12.228 12.754 1.00 81.81 89 GLY A O 1
ATOM 697 N N . THR A 1 90 ? 6.522 13.431 12.138 1.00 80.19 90 THR A N 1
ATOM 698 C CA . THR A 1 90 ? 6.283 14.058 13.441 1.00 80.19 90 THR A CA 1
ATOM 699 C C . THR A 1 90 ? 4.795 14.009 13.775 1.00 80.19 90 THR A C 1
ATOM 701 O O . THR A 1 90 ? 3.960 13.597 12.964 1.00 80.19 90 THR A O 1
ATOM 704 N N . SER A 1 91 ? 4.418 14.503 14.952 1.00 74.19 91 SER A N 1
ATOM 705 C CA . SER A 1 91 ? 3.011 14.645 15.347 1.00 74.19 91 SER A CA 1
ATOM 706 C C . SER A 1 91 ? 2.175 15.508 14.385 1.00 74.19 91 SER A C 1
ATOM 708 O O . SER A 1 91 ? 0.946 15.383 14.324 1.00 74.19 91 SER A O 1
ATOM 710 N N . THR A 1 92 ? 2.830 16.357 13.584 1.00 72.94 92 THR A N 1
ATOM 711 C CA . THR A 1 92 ? 2.182 17.276 12.635 1.00 72.94 92 THR A CA 1
ATOM 712 C C . THR A 1 92 ? 2.517 17.004 11.167 1.00 72.94 92 THR A C 1
ATOM 714 O O . THR A 1 92 ? 1.858 17.561 10.292 1.00 72.94 92 THR A O 1
ATOM 717 N N . THR A 1 93 ? 3.467 16.111 10.871 1.00 76.75 93 THR A N 1
ATOM 718 C CA . THR A 1 93 ? 3.896 15.794 9.498 1.00 76.75 93 THR A CA 1
ATOM 719 C C . THR A 1 93 ? 4.003 14.288 9.271 1.00 76.75 93 THR A C 1
ATOM 721 O O . THR A 1 93 ? 4.598 13.573 10.072 1.00 76.75 93 THR A O 1
ATOM 724 N N . SER A 1 94 ? 3.463 13.788 8.163 1.00 77.31 94 SER A N 1
ATOM 725 C CA . SER A 1 94 ? 3.602 12.386 7.767 1.00 77.31 94 SER A CA 1
ATOM 726 C C . SER A 1 94 ? 5.067 12.085 7.483 1.00 77.31 94 SER A C 1
ATOM 728 O O . SER A 1 94 ? 5.746 12.899 6.856 1.00 77.31 94 SER A O 1
ATOM 730 N N . GLY A 1 95 ? 5.538 10.916 7.913 1.00 82.19 95 GLY A N 1
ATOM 731 C CA . GLY A 1 95 ? 6.789 10.375 7.407 1.00 82.19 95 GLY A CA 1
ATOM 732 C C . GLY A 1 95 ? 6.613 9.794 6.012 1.00 82.19 95 GLY A C 1
ATOM 733 O O . GLY A 1 95 ? 5.503 9.770 5.462 1.00 82.19 95 GLY A O 1
ATOM 734 N N . LEU A 1 96 ? 7.715 9.320 5.443 1.00 86.06 96 LEU A N 1
ATOM 735 C CA . LEU A 1 96 ? 7.733 8.704 4.123 1.00 86.06 96 LEU A CA 1
ATOM 736 C C . LEU A 1 96 ? 7.979 7.207 4.230 1.00 86.06 96 LEU A C 1
ATOM 738 O O . LEU A 1 96 ? 8.932 6.754 4.863 1.00 86.06 96 LEU A O 1
ATOM 742 N N . ASP A 1 97 ? 7.139 6.455 3.536 1.00 84.19 97 ASP A N 1
ATOM 743 C CA . ASP A 1 97 ? 7.309 5.033 3.321 1.00 84.19 97 ASP A CA 1
ATOM 744 C C . ASP A 1 97 ? 8.057 4.796 2.016 1.00 84.19 97 ASP A C 1
ATOM 746 O O . ASP A 1 97 ? 7.640 5.225 0.931 1.00 84.19 97 ASP A O 1
ATOM 750 N N . LYS A 1 98 ? 9.129 4.017 2.122 1.00 86.62 98 LYS A N 1
ATOM 751 C CA . LYS A 1 98 ? 9.721 3.365 0.965 1.00 86.62 98 LYS A CA 1
ATOM 752 C C . LYS A 1 98 ? 8.730 2.323 0.425 1.00 86.62 98 LYS A C 1
ATOM 754 O O . LYS A 1 98 ? 8.157 1.573 1.220 1.00 86.62 98 LYS A O 1
ATOM 759 N N . PRO A 1 99 ? 8.545 2.220 -0.902 1.00 84.38 99 PRO A N 1
ATOM 760 C CA . PRO A 1 99 ? 7.721 1.164 -1.471 1.00 84.38 99 PRO A CA 1
ATOM 761 C C . PRO A 1 99 ? 8.298 -0.208 -1.104 1.00 84.38 99 PRO A C 1
ATOM 763 O O . PRO A 1 99 ? 9.474 -0.473 -1.343 1.00 84.38 99 PRO A O 1
ATOM 766 N N . ASP A 1 100 ? 7.472 -1.089 -0.543 1.00 84.38 100 ASP A N 1
ATOM 767 C CA . ASP A 1 100 ? 7.834 -2.494 -0.354 1.00 84.38 100 ASP A CA 1
ATOM 768 C C . ASP A 1 100 ? 7.821 -3.253 -1.696 1.00 84.38 100 ASP A C 1
ATOM 770 O O . ASP A 1 100 ? 7.495 -2.702 -2.753 1.00 84.38 100 ASP A O 1
ATOM 774 N N . ASP A 1 101 ? 8.193 -4.531 -1.693 1.00 85.25 101 ASP A N 1
ATOM 775 C CA . ASP A 1 101 ? 8.299 -5.305 -2.935 1.00 85.25 101 ASP A CA 1
ATOM 776 C C . ASP A 1 101 ? 6.951 -5.506 -3.646 1.00 85.25 101 ASP A C 1
ATOM 778 O O . ASP A 1 101 ? 6.908 -5.598 -4.882 1.00 85.25 101 ASP A O 1
ATOM 782 N N . VAL A 1 102 ? 5.841 -5.500 -2.900 1.00 82.62 102 VAL A N 1
ATOM 783 C CA . VAL A 1 102 ? 4.487 -5.534 -3.470 1.00 82.62 102 VAL A CA 1
ATOM 784 C C . VAL A 1 102 ? 4.172 -4.189 -4.117 1.00 82.62 102 VAL A C 1
ATOM 786 O O . VAL A 1 102 ? 3.767 -4.156 -5.278 1.00 82.62 102 VAL A O 1
ATOM 789 N N . GLY A 1 103 ? 4.429 -3.082 -3.421 1.00 80.50 103 GLY A N 1
ATOM 790 C CA . GLY A 1 103 ? 4.262 -1.718 -3.912 1.00 80.50 103 GLY A CA 1
ATOM 791 C C . GLY A 1 103 ? 5.074 -1.455 -5.177 1.00 80.50 103 GLY A C 1
ATOM 792 O O . GLY A 1 103 ? 4.527 -0.947 -6.157 1.00 80.50 103 GLY A O 1
ATOM 793 N N . LYS A 1 104 ? 6.339 -1.895 -5.212 1.00 86.94 104 LYS A N 1
ATOM 794 C CA . LYS A 1 104 ? 7.179 -1.855 -6.421 1.00 86.94 104 LYS A CA 1
ATOM 795 C C . LYS A 1 104 ? 6.547 -2.656 -7.558 1.00 86.94 104 LYS A C 1
ATOM 797 O O . LYS A 1 104 ? 6.430 -2.156 -8.670 1.00 86.94 104 LYS A O 1
ATOM 802 N N . SER A 1 105 ? 6.098 -3.882 -7.290 1.00 86.19 105 SER A N 1
ATOM 803 C CA . SER A 1 105 ? 5.496 -4.741 -8.322 1.00 86.19 105 SER A CA 1
ATOM 804 C C . SER A 1 105 ? 4.199 -4.151 -8.879 1.00 86.19 105 SER A C 1
ATOM 806 O O . SER A 1 105 ? 3.993 -4.144 -10.091 1.00 86.19 105 SER A O 1
ATOM 808 N N . VAL A 1 106 ? 3.355 -3.584 -8.014 1.00 83.56 106 VAL A N 1
ATOM 809 C CA . VAL A 1 106 ? 2.138 -2.868 -8.414 1.00 83.56 106 VAL A CA 1
ATOM 810 C C . VAL A 1 106 ? 2.481 -1.628 -9.235 1.00 83.56 106 VAL A C 1
ATOM 812 O O . VAL A 1 106 ? 1.819 -1.372 -10.237 1.00 83.56 106 VAL A O 1
ATOM 815 N N . ALA A 1 107 ? 3.503 -0.860 -8.848 1.00 81.88 107 ALA A N 1
ATOM 816 C CA . ALA A 1 107 ? 3.930 0.317 -9.599 1.00 81.88 107 ALA A CA 1
ATOM 817 C C . ALA A 1 107 ? 4.391 -0.045 -11.018 1.00 81.88 107 ALA A C 1
ATOM 819 O O . ALA A 1 107 ? 4.029 0.654 -11.959 1.00 81.88 107 ALA A O 1
ATOM 820 N N . LEU A 1 108 ? 5.124 -1.151 -11.174 1.00 86.00 108 LEU A N 1
ATOM 821 C CA . LEU A 1 108 ? 5.604 -1.639 -12.472 1.00 86.00 108 LEU A CA 1
ATOM 822 C C . LEU A 1 108 ? 4.500 -2.263 -13.335 1.00 86.00 108 LEU A C 1
ATOM 824 O O . LEU A 1 108 ? 4.593 -2.223 -14.558 1.00 86.00 108 LEU A O 1
ATOM 828 N N . GLY A 1 109 ? 3.464 -2.833 -12.715 1.00 82.69 109 GLY A N 1
ATOM 829 C CA . GLY A 1 109 ? 2.350 -3.478 -13.415 1.00 82.69 109 GLY A CA 1
ATOM 830 C C . GLY A 1 109 ? 1.265 -2.527 -13.929 1.00 82.69 109 GLY A C 1
ATOM 831 O O . GLY A 1 109 ? 0.331 -2.984 -14.581 1.00 82.69 109 GLY A O 1
ATOM 832 N N . LYS A 1 110 ? 1.338 -1.225 -13.625 1.00 81.56 110 LYS A N 1
ATOM 833 C CA . LYS A 1 110 ? 0.363 -0.229 -14.101 1.00 81.56 110 LYS A CA 1
ATOM 834 C C . LYS A 1 110 ? 0.657 0.183 -15.543 1.00 81.56 110 LYS A C 1
ATOM 836 O O . LYS A 1 110 ? 1.796 0.489 -15.873 1.00 81.56 110 LYS A O 1
ATOM 841 N N . ASP A 1 111 ? -0.384 0.359 -16.353 1.00 74.56 111 ASP A N 1
ATOM 842 C CA . ASP A 1 111 ? -0.245 0.875 -17.728 1.00 74.56 111 ASP A CA 1
ATOM 843 C C . ASP A 1 111 ? 0.397 2.274 -17.783 1.00 74.56 111 ASP A C 1
ATOM 845 O O . ASP A 1 111 ? 1.089 2.615 -18.739 1.00 74.56 111 ASP A O 1
ATOM 849 N N . ALA A 1 112 ? 0.206 3.076 -16.732 1.00 74.56 112 ALA A N 1
ATOM 850 C CA . ALA A 1 112 ? 0.796 4.406 -16.579 1.00 74.56 112 ALA A CA 1
ATOM 851 C C . ALA A 1 112 ? 2.200 4.400 -15.935 1.00 74.56 112 ALA A C 1
ATOM 853 O O . ALA A 1 112 ? 2.705 5.465 -15.574 1.00 74.56 112 ALA A O 1
ATOM 854 N N . ALA A 1 113 ? 2.821 3.232 -15.733 1.00 79.00 113 ALA A N 1
ATOM 855 C CA . ALA A 1 113 ? 4.160 3.138 -15.161 1.00 79.00 113 ALA A CA 1
ATOM 856 C C . ALA A 1 113 ? 5.181 3.886 -16.031 1.00 79.00 113 ALA A C 1
ATOM 858 O O . ALA A 1 113 ? 5.265 3.682 -17.244 1.00 79.00 113 ALA A O 1
ATOM 859 N N . THR A 1 114 ? 5.980 4.753 -15.406 1.00 79.69 114 THR A N 1
ATOM 860 C CA . THR A 1 114 ? 7.028 5.513 -16.090 1.00 79.69 114 THR A CA 1
ATOM 861 C C . THR A 1 114 ? 8.397 4.886 -15.841 1.00 79.69 114 THR A C 1
ATOM 863 O O . THR A 1 114 ? 8.850 4.718 -14.706 1.00 79.69 114 THR A O 1
ATOM 866 N N . PHE A 1 115 ? 9.076 4.557 -16.936 1.00 89.00 115 PHE A N 1
ATOM 867 C CA . PHE A 1 115 ? 10.428 4.010 -16.935 1.00 89.00 115 PHE A CA 1
ATOM 868 C C . PHE A 1 115 ? 11.418 5.054 -17.441 1.00 89.00 115 PHE A C 1
ATOM 870 O O . PHE A 1 115 ? 11.104 5.854 -18.332 1.00 89.00 115 PHE A O 1
ATOM 877 N N . LEU A 1 116 ? 12.625 5.055 -16.873 1.00 91.38 116 LEU A N 1
ATOM 878 C CA . LEU A 1 116 ? 13.688 5.910 -17.382 1.00 91.38 116 LEU A CA 1
ATOM 879 C C . LEU A 1 116 ? 14.239 5.370 -18.703 1.00 91.38 116 LEU A C 1
ATOM 881 O O . LEU A 1 116 ? 14.153 4.184 -19.010 1.00 91.38 116 LEU A O 1
ATOM 885 N N . TRP A 1 117 ? 14.833 6.269 -19.482 1.00 92.56 117 TRP A N 1
ATOM 886 C CA . TRP A 1 117 ? 15.544 5.925 -20.706 1.00 92.56 117 TRP A CA 1
ATOM 887 C C . TRP A 1 117 ? 17.041 6.046 -20.467 1.00 92.56 117 TRP A C 1
ATOM 889 O O . TRP A 1 117 ? 17.536 7.134 -20.167 1.00 92.56 117 TRP A O 1
ATOM 899 N N . ILE A 1 118 ? 17.733 4.919 -20.592 1.00 92.38 118 ILE A N 1
ATOM 900 C CA . ILE A 1 118 ? 19.154 4.761 -20.291 1.00 92.38 118 ILE A CA 1
ATOM 901 C C . ILE A 1 118 ? 19.914 4.672 -21.611 1.00 92.38 118 ILE A C 1
ATOM 903 O O . ILE A 1 118 ? 19.543 3.895 -22.490 1.00 92.38 118 ILE A O 1
ATOM 907 N N . GLU A 1 119 ? 20.965 5.475 -21.764 1.00 91.00 119 GLU A N 1
ATOM 908 C CA . GLU A 1 119 ? 21.832 5.424 -22.945 1.00 91.00 119 GLU A CA 1
ATOM 909 C C . GLU A 1 119 ? 22.521 4.068 -23.039 1.00 91.00 119 GLU A C 1
ATOM 911 O O . GLU A 1 119 ? 23.055 3.552 -22.055 1.00 91.00 119 GLU A O 1
ATOM 916 N N . MET A 1 120 ? 22.473 3.472 -24.226 1.00 88.69 120 MET A N 1
ATOM 917 C CA . MET A 1 120 ? 23.174 2.225 -24.473 1.00 88.69 120 MET A CA 1
ATOM 918 C C . MET A 1 120 ? 24.652 2.509 -24.770 1.00 88.69 120 MET A C 1
ATOM 920 O O . MET A 1 120 ? 24.967 3.531 -25.383 1.00 88.69 120 MET A O 1
ATOM 924 N N . PRO A 1 121 ? 25.564 1.604 -24.378 1.00 84.94 121 PRO A N 1
ATOM 925 C CA . PRO A 1 121 ? 26.954 1.670 -24.808 1.00 84.94 121 PRO A CA 1
ATOM 926 C C . PRO A 1 121 ? 27.083 1.686 -26.337 1.00 84.94 121 PRO A C 1
ATOM 928 O O . PRO A 1 121 ? 26.231 1.152 -27.054 1.00 84.94 121 PRO A O 1
ATOM 931 N N . THR A 1 122 ? 28.180 2.252 -26.839 1.00 79.19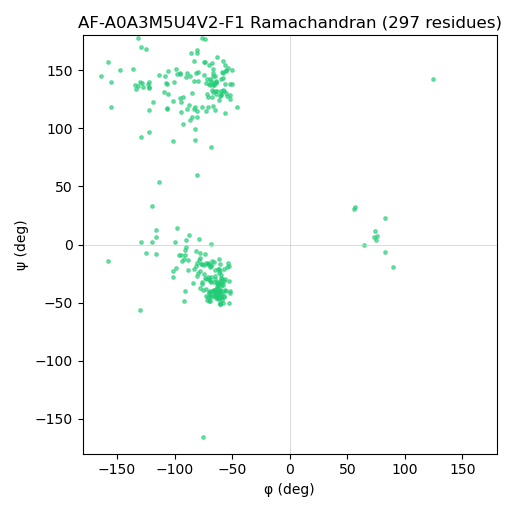 122 THR A N 1
ATOM 932 C CA . THR A 1 122 ? 28.420 2.434 -28.281 1.00 79.19 122 THR A CA 1
ATOM 933 C C . THR A 1 122 ? 28.438 1.118 -29.066 1.00 79.19 122 THR A C 1
ATOM 935 O O . THR A 1 122 ? 28.075 1.107 -30.240 1.00 79.19 122 THR A O 1
ATOM 938 N N . GLU A 1 123 ? 28.766 -0.014 -28.435 1.00 81.50 123 GLU A N 1
ATOM 939 C CA . GLU A 1 123 ? 28.691 -1.346 -29.059 1.00 81.50 123 GLU A CA 1
ATOM 940 C C . GLU A 1 123 ? 27.262 -1.772 -29.478 1.00 81.50 123 GLU A C 1
ATOM 942 O O . GLU A 1 123 ? 27.096 -2.617 -30.367 1.00 81.50 123 GLU A O 1
ATOM 947 N N . TYR A 1 124 ? 26.227 -1.165 -28.885 1.00 83.69 124 TYR A N 1
ATOM 948 C CA . TYR A 1 124 ? 24.815 -1.386 -29.223 1.00 83.69 124 TYR A CA 1
ATOM 949 C C . TYR A 1 124 ? 24.262 -0.333 -30.195 1.00 83.69 124 TYR A C 1
ATOM 951 O O . TYR A 1 124 ? 23.163 -0.522 -30.711 1.00 83.69 124 TYR A O 1
ATOM 959 N N . ASP A 1 125 ? 25.020 0.733 -30.471 1.00 75.56 125 ASP A N 1
ATOM 960 C CA . ASP A 1 125 ? 24.639 1.877 -31.316 1.00 75.56 125 ASP A CA 1
ATOM 961 C C . ASP A 1 125 ? 25.577 2.036 -32.530 1.00 75.56 125 ASP A C 1
ATOM 963 O O . ASP A 1 125 ? 25.906 3.128 -32.987 1.00 75.56 125 ASP A O 1
ATOM 967 N N . GLY A 1 126 ? 26.080 0.913 -33.048 1.00 75.44 126 GLY A N 1
ATOM 968 C CA . GLY A 1 126 ? 26.922 0.913 -34.241 1.00 75.44 126 GLY A CA 1
ATOM 969 C C . GLY A 1 126 ? 26.128 1.259 -35.516 1.00 75.44 126 GLY A C 1
ATOM 970 O O . GLY A 1 126 ? 24.949 0.924 -35.614 1.00 75.44 126 GLY A O 1
ATOM 971 N N . PRO A 1 127 ? 26.771 1.799 -36.571 1.00 71.75 127 PRO A N 1
ATOM 972 C CA . PRO A 1 127 ? 26.103 2.288 -37.791 1.00 71.75 127 PRO A CA 1
ATOM 973 C C . PRO A 1 127 ? 25.314 1.230 -38.588 1.00 71.75 127 PRO A C 1
ATOM 975 O O . PRO A 1 127 ? 24.556 1.572 -39.490 1.00 71.75 127 PRO A O 1
ATOM 978 N N . LYS A 1 128 ? 25.494 -0.061 -38.282 1.00 78.69 128 LYS A N 1
ATOM 979 C CA . LYS A 1 128 ? 24.774 -1.192 -38.898 1.00 78.69 128 LYS A CA 1
ATOM 980 C C . LYS A 1 128 ? 23.894 -1.962 -37.907 1.00 78.69 128 LYS A C 1
ATOM 982 O O . LYS A 1 128 ? 23.387 -3.027 -38.249 1.00 78.69 128 LYS A O 1
ATOM 987 N N . VAL A 1 129 ? 23.756 -1.473 -36.677 1.00 83.69 129 VAL A N 1
ATOM 988 C CA . VAL A 1 129 ? 22.947 -2.114 -35.641 1.00 83.69 129 VAL A CA 1
ATOM 989 C C . VAL A 1 129 ? 21.562 -1.490 -35.671 1.00 83.69 129 VAL A C 1
ATOM 991 O O . VAL A 1 129 ? 21.411 -0.284 -35.546 1.00 83.69 129 VAL A O 1
ATOM 994 N N . THR A 1 130 ? 20.535 -2.313 -35.854 1.00 90.31 130 THR A N 1
ATOM 995 C CA . THR A 1 130 ? 19.140 -1.869 -35.733 1.00 90.31 130 THR A CA 1
ATOM 996 C C . THR A 1 130 ? 18.693 -1.882 -34.270 1.00 90.31 130 THR A C 1
ATOM 998 O O . THR A 1 130 ? 19.205 -2.662 -33.469 1.00 90.31 130 THR A O 1
ATOM 1001 N N . LYS A 1 131 ? 17.657 -1.105 -33.918 1.00 91.44 131 LYS A N 1
ATOM 1002 C CA . LYS A 1 131 ? 17.048 -1.128 -32.569 1.00 91.44 131 LYS A CA 1
ATOM 1003 C C . LYS A 1 131 ? 16.673 -2.537 -32.102 1.00 91.44 131 LYS A C 1
ATOM 1005 O O . LYS A 1 131 ? 16.873 -2.872 -30.941 1.00 91.44 131 LYS A O 1
ATOM 1010 N N . ARG A 1 132 ? 16.143 -3.366 -33.011 1.00 92.81 132 ARG A N 1
ATOM 1011 C CA . ARG A 1 132 ? 15.769 -4.754 -32.712 1.00 92.81 132 ARG A CA 1
ATOM 1012 C C . ARG A 1 132 ? 16.994 -5.601 -32.376 1.00 92.81 132 ARG A C 1
ATOM 1014 O O . ARG A 1 132 ? 16.971 -6.314 -31.386 1.00 92.81 132 ARG A O 1
ATOM 1021 N N . GLN A 1 133 ? 18.075 -5.466 -33.142 1.00 93.88 133 GLN A N 1
ATOM 1022 C CA . GLN A 1 133 ? 19.331 -6.159 -32.844 1.00 93.88 133 GLN A CA 1
ATOM 1023 C C . GLN A 1 133 ? 19.957 -5.668 -31.535 1.00 93.88 133 GLN A C 1
ATOM 1025 O O . GLN A 1 133 ? 20.476 -6.481 -30.781 1.00 93.88 133 GLN A O 1
ATOM 1030 N N . ALA A 1 134 ? 19.899 -4.366 -31.239 1.00 92.81 134 ALA A N 1
ATOM 1031 C CA . ALA A 1 134 ? 20.366 -3.823 -29.964 1.00 92.81 134 ALA A CA 1
ATOM 1032 C C . ALA A 1 134 ? 19.569 -4.397 -28.778 1.00 92.81 134 ALA A C 1
ATOM 1034 O O . ALA A 1 134 ? 20.165 -4.834 -27.794 1.00 92.81 134 ALA A O 1
ATOM 1035 N N . LEU A 1 135 ? 18.238 -4.463 -28.909 1.00 95.44 135 LEU A N 1
ATOM 1036 C CA . LEU A 1 135 ? 17.333 -5.070 -27.930 1.00 95.44 135 LEU A CA 1
ATOM 1037 C C . LEU A 1 135 ? 17.632 -6.560 -27.716 1.00 95.44 135 LEU A C 1
ATOM 1039 O O . LEU A 1 135 ? 17.807 -6.991 -26.580 1.00 95.44 135 LEU A O 1
ATOM 1043 N N . GLU A 1 136 ? 17.712 -7.337 -28.799 1.00 95.00 136 GLU A N 1
ATOM 1044 C CA . GLU A 1 136 ? 18.008 -8.776 -28.759 1.00 95.00 136 GLU A CA 1
ATOM 1045 C C . GLU A 1 136 ? 19.374 -9.041 -28.109 1.00 95.00 136 GLU A C 1
ATOM 1047 O O . GLU A 1 136 ? 19.474 -9.887 -27.225 1.00 95.00 136 GLU A O 1
ATOM 1052 N N . ARG A 1 137 ? 20.409 -8.273 -28.479 1.00 94.25 137 ARG A N 1
ATOM 1053 C CA . ARG A 1 137 ? 21.753 -8.390 -27.889 1.00 94.25 137 ARG A CA 1
ATOM 1054 C C . ARG A 1 137 ? 21.757 -8.090 -26.396 1.00 94.25 137 ARG A C 1
ATOM 1056 O O . ARG A 1 137 ? 22.352 -8.850 -25.643 1.00 94.25 137 ARG A O 1
ATOM 1063 N N . PHE A 1 138 ? 21.101 -7.010 -25.968 1.00 94.44 138 PHE A N 1
ATOM 1064 C CA . PHE A 1 138 ? 21.035 -6.658 -24.549 1.00 94.44 138 PHE A CA 1
ATOM 1065 C C . PHE A 1 138 ? 20.277 -7.722 -23.745 1.00 94.44 138 PHE A C 1
ATOM 1067 O O . PHE A 1 138 ? 20.762 -8.187 -22.717 1.00 94.44 138 PHE A O 1
ATOM 1074 N N . ASN A 1 139 ? 19.121 -8.169 -24.242 1.00 96.19 139 ASN A N 1
ATOM 1075 C CA . ASN A 1 139 ? 18.308 -9.180 -23.564 1.00 96.19 139 ASN A CA 1
ATOM 1076 C C . ASN A 1 139 ? 18.932 -10.584 -23.586 1.00 96.19 139 ASN A C 1
ATOM 1078 O O . ASN A 1 139 ? 18.523 -11.423 -22.789 1.00 96.19 139 ASN A O 1
ATOM 1082 N N . ALA A 1 140 ? 19.912 -10.843 -24.457 1.00 95.12 140 ALA A N 1
ATOM 1083 C CA . ALA A 1 140 ? 20.685 -12.084 -24.471 1.00 95.12 140 ALA A CA 1
ATOM 1084 C C . ALA A 1 140 ? 21.772 -12.142 -23.380 1.00 95.12 140 ALA A C 1
ATOM 1086 O O . ALA A 1 140 ? 22.321 -13.212 -23.134 1.00 95.12 140 ALA A O 1
ATOM 1087 N N 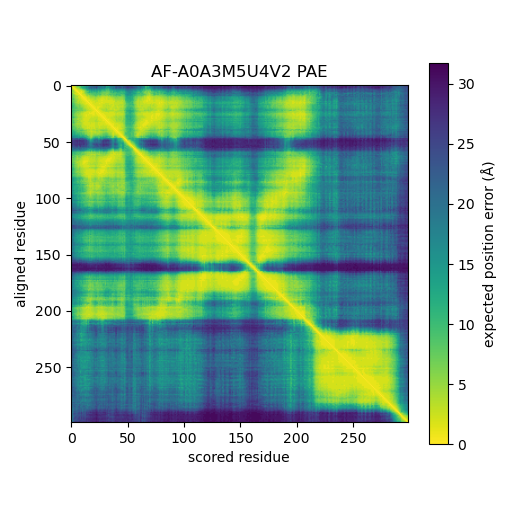. LEU A 1 141 ? 22.082 -11.027 -22.703 1.00 94.06 141 LEU A N 1
ATOM 1088 C CA . LEU A 1 141 ? 23.073 -11.002 -21.617 1.00 94.06 141 LEU A CA 1
ATOM 1089 C C . LEU A 1 141 ? 22.603 -11.739 -20.355 1.00 94.06 141 LEU A C 1
ATOM 1091 O O . LEU A 1 141 ? 23.416 -12.054 -19.486 1.00 94.06 141 LEU A O 1
ATOM 1095 N N . SER A 1 142 ? 21.295 -11.963 -20.205 1.00 95.00 142 SER A N 1
ATOM 1096 C CA . SER A 1 142 ? 20.740 -12.648 -19.043 1.00 95.00 142 SER A CA 1
ATOM 1097 C C . SER A 1 142 ? 19.398 -13.302 -19.345 1.00 95.00 142 SER A C 1
ATOM 1099 O O . SER A 1 142 ? 18.526 -12.699 -19.966 1.00 95.00 142 SER A O 1
ATOM 1101 N N . ASP A 1 143 ? 19.193 -14.505 -18.813 1.00 94.69 143 ASP A N 1
ATOM 1102 C CA . ASP A 1 143 ? 17.894 -15.178 -18.872 1.00 94.69 143 ASP A CA 1
ATOM 1103 C C . ASP A 1 143 ? 16.871 -14.613 -17.878 1.00 94.69 143 ASP A C 1
ATOM 1105 O O . ASP A 1 143 ? 15.671 -14.809 -18.069 1.00 94.69 143 ASP A O 1
ATOM 1109 N N . ASP A 1 144 ? 17.325 -13.858 -16.871 1.00 95.69 144 ASP A N 1
ATOM 1110 C CA . ASP A 1 144 ? 16.485 -13.237 -15.846 1.00 95.69 144 ASP A CA 1
ATOM 1111 C C . ASP A 1 144 ? 15.542 -12.180 -16.459 1.00 95.69 144 ASP A C 1
ATOM 1113 O O . ASP A 1 144 ? 16.020 -11.151 -16.952 1.00 95.69 144 ASP A O 1
ATOM 1117 N N . PRO A 1 145 ? 14.209 -12.380 -16.410 1.00 92.06 145 PRO A N 1
ATOM 1118 C CA . PRO A 1 145 ? 13.241 -11.414 -16.924 1.00 92.06 145 PRO A CA 1
ATOM 1119 C C . PRO A 1 145 ? 13.366 -10.020 -16.299 1.00 92.06 145 PRO A C 1
ATOM 1121 O O . PRO A 1 145 ? 13.136 -9.028 -16.988 1.00 92.06 145 PRO A O 1
ATOM 1124 N N . GLU A 1 146 ? 13.786 -9.917 -15.033 1.00 92.62 146 GLU A N 1
ATOM 1125 C CA . GLU A 1 146 ? 13.933 -8.630 -14.340 1.00 92.62 146 GLU A CA 1
ATOM 1126 C C . GLU A 1 146 ? 15.118 -7.807 -14.875 1.00 92.62 146 GLU A C 1
ATOM 1128 O O . GLU A 1 146 ? 15.189 -6.604 -14.627 1.00 92.62 146 GLU A O 1
ATOM 1133 N N . LYS A 1 147 ? 16.038 -8.426 -15.628 1.00 95.69 147 LYS A N 1
ATOM 1134 C CA . LYS A 1 147 ? 17.184 -7.758 -16.275 1.00 95.69 147 LYS A CA 1
ATOM 1135 C C . LYS A 1 147 ? 16.961 -7.471 -17.759 1.00 95.69 147 LYS A C 1
ATOM 1137 O O . LYS A 1 147 ? 17.860 -6.952 -18.419 1.00 95.69 147 LYS A O 1
ATOM 1142 N N . LYS A 1 148 ? 15.787 -7.802 -18.298 1.00 95.31 148 LYS A N 1
ATOM 1143 C CA . LYS A 1 148 ? 15.454 -7.549 -19.701 1.00 95.31 148 LYS A CA 1
ATOM 1144 C C . LYS A 1 148 ? 14.812 -6.176 -19.852 1.00 95.31 148 LYS A C 1
ATOM 1146 O O . LYS A 1 148 ? 14.070 -5.714 -18.988 1.00 95.31 148 LYS A O 1
ATOM 1151 N N . THR A 1 149 ? 15.109 -5.515 -20.964 1.00 94.38 149 THR A N 1
ATOM 1152 C CA . THR A 1 149 ? 14.427 -4.287 -21.378 1.00 94.38 149 THR A CA 1
ATOM 1153 C C . THR A 1 149 ? 13.352 -4.625 -22.403 1.00 94.38 149 THR A C 1
ATOM 1155 O O . THR A 1 149 ? 13.500 -5.559 -23.195 1.00 94.38 149 THR A O 1
ATOM 1158 N N . ARG A 1 150 ? 12.247 -3.882 -22.390 1.00 92.50 150 ARG A N 1
ATOM 1159 C CA . ARG A 1 150 ? 11.134 -4.094 -23.324 1.00 92.50 150 ARG A CA 1
ATOM 1160 C C . ARG A 1 150 ? 11.361 -3.384 -24.654 1.00 92.50 150 ARG A C 1
ATOM 1162 O O . ARG A 1 150 ? 10.909 -3.871 -25.687 1.00 92.50 150 ARG A O 1
ATOM 1169 N N . GLN A 1 151 ? 12.034 -2.234 -24.640 1.00 92.88 151 GLN A N 1
ATOM 1170 C CA . GLN A 1 151 ? 12.138 -1.379 -25.818 1.00 92.88 151 GLN A CA 1
ATOM 1171 C C . GLN A 1 151 ? 13.456 -0.609 -25.905 1.00 92.88 151 GLN A C 1
ATOM 1173 O O . GLN A 1 151 ? 14.049 -0.208 -24.905 1.00 92.88 151 GLN A O 1
ATOM 1178 N N . VAL A 1 152 ? 13.865 -0.352 -27.149 1.00 94.50 152 VAL A N 1
ATOM 1179 C CA . VAL A 1 152 ? 14.983 0.523 -27.515 1.00 94.50 152 VAL A CA 1
ATOM 1180 C C . VAL A 1 152 ? 14.458 1.626 -28.432 1.00 94.50 152 VAL A C 1
ATOM 1182 O O . VAL A 1 152 ? 13.719 1.361 -29.384 1.00 94.50 152 VAL A O 1
ATOM 1185 N N . ARG A 1 153 ? 14.856 2.873 -28.175 1.00 91.75 153 ARG A N 1
ATOM 1186 C CA . ARG A 1 153 ? 14.540 4.049 -28.998 1.00 91.75 153 ARG A CA 1
ATOM 1187 C C . ARG A 1 153 ? 15.809 4.786 -29.412 1.00 91.75 153 ARG A C 1
ATOM 1189 O O . ARG A 1 153 ? 16.874 4.557 -28.861 1.00 91.75 153 ARG A O 1
ATOM 1196 N N . VAL A 1 154 ? 15.669 5.713 -30.355 1.00 88.75 154 VAL A N 1
ATOM 1197 C CA . VAL A 1 154 ? 16.706 6.719 -30.627 1.00 88.75 154 VAL A CA 1
ATOM 1198 C C . VAL A 1 154 ? 16.326 7.965 -29.838 1.00 88.75 154 VAL A C 1
ATOM 1200 O O . VAL A 1 154 ? 15.189 8.427 -29.950 1.00 88.75 154 VAL A O 1
ATOM 1203 N N . GLY A 1 155 ? 17.241 8.476 -29.024 1.00 84.62 155 GLY A N 1
ATOM 1204 C CA . GLY A 1 155 ? 17.058 9.704 -28.252 1.00 84.62 155 GLY A CA 1
ATOM 1205 C C . GLY A 1 155 ? 18.226 10.655 -28.465 1.00 84.62 155 GLY A C 1
ATOM 1206 O O . GLY A 1 155 ? 19.234 10.280 -29.056 1.00 84.62 155 GLY A O 1
ATOM 1207 N N . ARG A 1 156 ? 18.098 11.897 -27.995 1.00 79.94 156 ARG A N 1
ATOM 1208 C CA . ARG A 1 156 ? 19.240 12.819 -27.978 1.00 79.94 156 ARG A CA 1
ATOM 1209 C C . ARG A 1 156 ? 20.267 12.353 -26.954 1.00 79.94 156 ARG A C 1
ATOM 1211 O O . ARG A 1 156 ? 19.879 11.979 -25.844 1.00 79.94 156 ARG A O 1
ATOM 1218 N N . ALA A 1 157 ? 21.541 12.411 -27.326 1.00 73.50 157 ALA A N 1
ATOM 1219 C CA . ALA A 1 157 ? 22.637 12.153 -26.402 1.00 73.50 157 ALA A CA 1
ATOM 1220 C C . ALA A 1 157 ? 22.661 13.230 -25.305 1.00 73.50 157 ALA A C 1
ATOM 1222 O O . ALA A 1 157 ? 22.562 14.426 -25.591 1.00 73.50 157 ALA A O 1
ATOM 1223 N N . ARG A 1 158 ? 22.773 12.809 -24.045 1.00 67.56 158 ARG A N 1
ATOM 1224 C CA . ARG A 1 158 ? 22.915 13.681 -22.872 1.00 67.56 158 ARG A CA 1
ATOM 1225 C C . ARG A 1 158 ? 24.349 14.185 -22.714 1.00 67.56 158 ARG A C 1
ATOM 1227 O O . ARG A 1 158 ? 24.542 15.258 -22.151 1.00 67.56 158 ARG A O 1
ATOM 1234 N N . ASN A 1 159 ? 25.328 13.455 -23.254 1.00 60.03 159 ASN A N 1
ATOM 1235 C CA . ASN A 1 159 ? 26.739 13.832 -23.253 1.00 60.03 159 ASN A CA 1
ATOM 1236 C C . ASN A 1 159 ? 27.199 14.287 -24.648 1.00 60.03 159 ASN A C 1
ATOM 1238 O O . ASN A 1 159 ? 27.254 13.501 -25.591 1.00 60.03 159 ASN A O 1
ATOM 1242 N N . TYR A 1 160 ? 27.600 15.558 -24.754 1.00 53.03 160 TYR A N 1
ATOM 1243 C CA . TYR A 1 160 ? 28.075 16.217 -25.984 1.00 53.03 160 TYR A CA 1
ATOM 1244 C C . TYR A 1 160 ? 29.432 15.704 -26.512 1.00 53.03 160 TYR A C 1
ATOM 1246 O O . TYR A 1 160 ? 29.920 16.197 -27.525 1.00 53.03 160 TYR A O 1
ATOM 1254 N N . ALA A 1 161 ? 30.054 14.721 -25.854 1.00 55.00 161 ALA A N 1
ATOM 1255 C CA . ALA A 1 161 ? 31.361 14.189 -26.246 1.00 55.00 161 ALA A CA 1
ATOM 1256 C C . ALA A 1 161 ? 31.329 13.356 -27.547 1.00 55.00 161 ALA A C 1
ATOM 1258 O O . ALA A 1 161 ? 32.371 13.156 -28.164 1.00 55.00 161 ALA A O 1
ATOM 1259 N N . ASN A 1 162 ? 30.149 12.912 -27.999 1.00 50.31 162 ASN A N 1
ATOM 1260 C CA . ASN A 1 162 ? 29.967 12.250 -29.295 1.00 50.31 162 ASN A CA 1
ATOM 1261 C C . ASN A 1 162 ? 29.388 13.230 -30.328 1.00 50.31 162 ASN A C 1
ATOM 1263 O O . ASN A 1 162 ? 28.178 13.354 -30.511 1.00 50.31 162 ASN A O 1
ATOM 1267 N N . VAL A 1 163 ? 30.289 13.932 -31.016 1.00 47.72 163 VAL A N 1
ATOM 1268 C CA . VAL A 1 163 ? 29.996 15.039 -31.948 1.00 47.72 163 VAL A CA 1
ATOM 1269 C C . VAL A 1 163 ? 29.391 14.573 -33.288 1.00 47.72 163 VAL A C 1
ATOM 1271 O O . VAL A 1 163 ? 28.926 15.392 -34.072 1.00 47.72 163 VAL A O 1
ATOM 1274 N N . LEU A 1 164 ? 29.334 13.267 -33.574 1.00 54.62 164 LEU A N 1
ATOM 1275 C CA . LEU A 1 164 ? 29.026 12.783 -34.929 1.00 54.62 164 LEU A CA 1
ATOM 1276 C C . LEU A 1 164 ? 27.541 12.534 -35.252 1.00 54.62 164 LEU A C 1
ATOM 1278 O O . LEU A 1 164 ? 27.233 12.279 -36.414 1.00 54.62 164 LEU A O 1
ATOM 1282 N N . SER A 1 165 ? 26.599 12.658 -34.309 1.00 59.28 165 SER A N 1
ATOM 1283 C CA . SER A 1 165 ? 25.165 12.618 -34.679 1.00 59.28 165 SER A CA 1
ATOM 1284 C C . SER A 1 165 ? 24.178 13.270 -33.703 1.00 59.28 165 SER A C 1
ATOM 1286 O O . SER A 1 165 ? 23.028 13.474 -34.079 1.00 59.28 165 SER A O 1
ATOM 1288 N N . GLY A 1 166 ? 24.556 13.590 -32.459 1.00 68.56 166 GLY A N 1
ATOM 1289 C CA . GLY A 1 166 ? 23.624 14.124 -31.451 1.00 68.56 166 GLY A CA 1
ATOM 1290 C C . GLY A 1 166 ? 22.499 13.160 -31.026 1.00 68.56 166 GLY A C 1
ATOM 1291 O O . GLY A 1 166 ? 21.698 13.508 -30.154 1.00 68.56 166 GLY A O 1
ATOM 1292 N N . TYR A 1 167 ? 22.448 11.952 -31.596 1.00 76.31 167 TYR A N 1
ATOM 1293 C CA . TYR A 1 167 ? 21.443 10.925 -31.344 1.00 76.31 167 TYR A CA 1
ATOM 1294 C C . TYR A 1 167 ? 22.114 9.596 -30.992 1.00 76.31 167 TYR A C 1
ATOM 1296 O O . TYR A 1 167 ? 23.063 9.196 -31.658 1.00 76.31 167 TYR A O 1
ATOM 1304 N N . ILE A 1 168 ? 21.597 8.920 -29.966 1.00 86.12 168 ILE A N 1
ATOM 1305 C CA . ILE A 1 168 ? 22.109 7.646 -29.448 1.00 86.12 168 ILE A CA 1
ATOM 1306 C C . ILE A 1 168 ? 20.957 6.680 -29.176 1.00 86.12 168 ILE A C 1
ATOM 1308 O O . ILE A 1 168 ? 19.829 7.099 -28.865 1.00 86.12 168 ILE A O 1
ATOM 1312 N N . TYR A 1 169 ? 21.220 5.380 -29.278 1.00 90.81 169 TYR A N 1
ATOM 1313 C CA . TYR A 1 169 ? 20.269 4.373 -28.817 1.00 90.81 169 TYR A CA 1
ATOM 1314 C C . TYR A 1 169 ? 20.111 4.431 -27.295 1.00 90.81 169 TYR A C 1
ATOM 1316 O O . TYR A 1 169 ? 21.070 4.457 -26.529 1.00 90.81 169 TYR A O 1
ATOM 1324 N N . GLN A 1 170 ? 18.859 4.451 -26.851 1.00 93.06 170 GLN A N 1
ATOM 1325 C CA . GLN A 1 170 ? 18.468 4.413 -25.449 1.00 93.06 170 GLN A CA 1
ATOM 1326 C C . GLN A 1 170 ? 17.560 3.211 -25.233 1.00 93.06 170 GLN A C 1
ATOM 1328 O O . GLN A 1 170 ? 16.627 2.998 -26.010 1.00 93.06 170 GLN A O 1
ATOM 1333 N N . ARG A 1 171 ? 17.784 2.461 -24.160 1.00 94.62 171 ARG A N 1
ATOM 1334 C CA . ARG A 1 171 ? 16.880 1.398 -23.718 1.00 94.62 171 ARG A CA 1
ATOM 1335 C C . ARG A 1 171 ? 15.986 1.884 -22.590 1.00 94.62 171 ARG A C 1
ATOM 1337 O O . ARG A 1 171 ? 16.370 2.761 -21.817 1.00 94.62 171 ARG A O 1
ATOM 1344 N N . GLU A 1 172 ? 14.802 1.302 -22.499 1.00 94.75 172 GLU A N 1
ATOM 1345 C CA . GLU A 1 172 ? 13.978 1.434 -21.302 1.00 94.75 172 GLU A CA 1
ATOM 1346 C C . GLU A 1 172 ? 14.708 0.774 -20.120 1.00 94.75 172 GLU A C 1
ATOM 1348 O O . GLU A 1 172 ? 15.386 -0.252 -20.272 1.00 94.75 172 GLU A O 1
ATOM 1353 N N . GLU A 1 173 ? 14.623 1.398 -18.954 1.00 94.94 173 GLU A N 1
ATOM 1354 C CA . GLU A 1 173 ? 15.075 0.839 -17.685 1.00 94.94 173 GLU A CA 1
ATOM 1355 C C . GLU A 1 173 ? 14.468 -0.554 -17.462 1.00 94.94 173 GLU A C 1
ATOM 1357 O O . GLU A 1 173 ? 13.298 -0.799 -17.761 1.00 94.94 173 GLU A O 1
ATOM 1362 N N . THR A 1 174 ? 15.274 -1.486 -16.965 1.00 95.25 174 THR A N 1
ATOM 1363 C CA . THR A 1 174 ? 14.814 -2.847 -16.653 1.00 95.25 174 THR A CA 1
ATOM 1364 C C . THR A 1 174 ? 13.962 -2.850 -15.377 1.00 95.25 174 THR A C 1
ATOM 1366 O O . THR A 1 174 ? 14.121 -1.957 -14.540 1.00 95.25 174 THR A O 1
ATOM 1369 N N . PRO A 1 175 ? 13.087 -3.850 -15.162 1.00 93.50 175 PRO A N 1
ATOM 1370 C CA . PRO A 1 175 ? 12.340 -3.976 -13.910 1.00 93.50 175 PRO A CA 1
ATOM 1371 C C . PRO A 1 175 ? 13.234 -3.934 -12.661 1.00 93.50 175 PRO A C 1
ATOM 1373 O O . PRO A 1 175 ? 12.925 -3.209 -11.716 1.00 93.50 175 PRO A O 1
ATOM 1376 N N . ARG A 1 176 ? 14.393 -4.607 -12.690 1.00 94.19 176 ARG A N 1
ATOM 1377 C CA . ARG A 1 176 ? 15.378 -4.590 -11.598 1.00 94.19 176 ARG A CA 1
ATOM 1378 C C . ARG A 1 176 ? 15.910 -3.187 -11.320 1.00 94.19 176 ARG A C 1
ATOM 1380 O O . ARG A 1 176 ? 15.891 -2.749 -10.173 1.00 94.19 176 ARG A O 1
ATOM 1387 N N . GLU A 1 177 ? 16.349 -2.475 -12.355 1.00 94.06 177 GLU A N 1
ATOM 1388 C CA . GLU A 1 177 ? 16.842 -1.098 -12.211 1.00 94.06 177 GLU A CA 1
ATOM 1389 C C . GLU A 1 177 ? 15.740 -0.168 -11.692 1.00 94.06 177 GLU A C 1
ATOM 1391 O O . GLU A 1 177 ? 15.987 0.618 -10.780 1.00 94.06 177 GLU A O 1
ATOM 1396 N N . ALA A 1 178 ? 14.506 -0.326 -12.180 1.00 91.69 178 ALA A N 1
ATOM 1397 C CA . ALA A 1 178 ? 13.367 0.453 -11.714 1.00 91.69 178 ALA A CA 1
ATOM 1398 C C . ALA A 1 178 ? 13.065 0.195 -10.231 1.00 91.69 178 ALA A C 1
ATOM 1400 O O . ALA A 1 178 ? 12.817 1.148 -9.491 1.00 91.69 178 ALA A O 1
ATOM 1401 N N . ARG A 1 179 ? 13.148 -1.058 -9.761 1.00 91.56 179 ARG A N 1
ATOM 1402 C CA . ARG A 1 179 ? 13.021 -1.397 -8.331 1.00 91.56 179 ARG A CA 1
ATOM 1403 C C . ARG A 1 179 ? 14.129 -0.758 -7.503 1.00 91.56 179 ARG A C 1
ATOM 1405 O O . ARG A 1 179 ? 13.834 -0.153 -6.477 1.00 91.56 179 ARG A O 1
ATOM 1412 N N . GLU A 1 180 ? 15.380 -0.857 -7.948 1.00 91.44 180 GLU A N 1
ATOM 1413 C CA . GLU A 1 180 ? 16.531 -0.244 -7.272 1.00 91.44 180 GLU A CA 1
ATOM 1414 C C . GLU A 1 180 ? 16.438 1.286 -7.241 1.00 91.44 180 GLU A C 1
ATOM 1416 O O . GLU A 1 180 ? 16.821 1.923 -6.257 1.00 91.44 180 GLU A O 1
ATOM 1421 N N . ARG A 1 181 ? 15.892 1.892 -8.298 1.00 90.38 181 ARG A N 1
ATOM 1422 C CA . ARG A 1 181 ? 15.610 3.322 -8.338 1.00 90.38 181 ARG A CA 1
ATOM 1423 C C . ARG A 1 181 ? 14.481 3.692 -7.391 1.00 90.38 181 ARG A C 1
ATOM 1425 O O . ARG A 1 181 ? 14.660 4.634 -6.636 1.00 90.38 181 ARG A O 1
ATOM 1432 N N . MET A 1 182 ? 13.348 2.991 -7.400 1.00 87.69 182 MET A N 1
ATOM 1433 C CA . MET A 1 182 ? 12.233 3.242 -6.469 1.00 87.69 182 MET A CA 1
ATOM 1434 C C . MET A 1 182 ? 12.671 3.090 -5.005 1.00 87.69 182 MET A C 1
ATOM 1436 O O . MET A 1 182 ? 12.215 3.824 -4.134 1.00 87.69 182 MET A O 1
ATOM 1440 N N . GLU A 1 183 ? 13.608 2.178 -4.749 1.00 86.38 183 GLU A N 1
ATOM 1441 C CA . GLU A 1 183 ? 14.222 1.975 -3.441 1.00 86.38 183 GLU A CA 1
ATOM 1442 C C . GLU A 1 183 ? 15.022 3.206 -2.973 1.00 86.38 183 GLU A C 1
ATOM 1444 O O . GLU A 1 183 ? 15.002 3.552 -1.795 1.00 86.38 183 GLU A O 1
ATOM 1449 N N . LYS A 1 184 ? 15.743 3.874 -3.877 1.00 86.44 184 LYS A N 1
ATOM 1450 C CA . LYS A 1 184 ? 16.667 4.972 -3.531 1.00 86.44 184 LYS A CA 1
ATOM 1451 C C . LYS A 1 184 ? 16.098 6.364 -3.791 1.00 86.44 184 LYS A C 1
ATOM 1453 O O . LYS A 1 184 ? 16.587 7.338 -3.228 1.00 86.44 184 LYS A O 1
ATOM 1458 N N . ASN A 1 185 ? 15.113 6.473 -4.675 1.00 84.25 185 ASN A N 1
ATOM 1459 C CA . ASN A 1 185 ? 14.546 7.742 -5.086 1.00 84.25 185 ASN A CA 1
ATOM 1460 C C . ASN A 1 185 ? 13.433 8.154 -4.127 1.00 84.25 185 ASN A C 1
ATOM 1462 O O . ASN A 1 185 ? 12.328 7.618 -4.186 1.00 84.25 185 ASN A O 1
ATOM 1466 N N . ARG A 1 186 ? 13.726 9.160 -3.307 1.00 82.88 186 ARG A N 1
ATOM 1467 C CA . ARG A 1 186 ? 12.784 9.759 -2.363 1.00 82.88 186 ARG A CA 1
ATOM 1468 C C . ARG A 1 186 ? 11.507 10.281 -3.032 1.00 82.88 186 ARG A C 1
ATOM 1470 O O . ARG A 1 186 ? 10.449 10.218 -2.421 1.00 82.88 186 ARG A O 1
ATOM 1477 N N . ASP A 1 187 ? 11.568 10.711 -4.296 1.00 79.62 187 ASP A N 1
ATOM 1478 C CA . ASP A 1 187 ? 10.383 11.169 -5.047 1.00 79.62 187 ASP A CA 1
ATOM 1479 C C . ASP A 1 187 ? 9.391 10.034 -5.357 1.00 79.62 187 ASP A C 1
ATOM 1481 O O . ASP A 1 187 ? 8.238 10.286 -5.703 1.00 79.62 187 ASP A O 1
ATOM 1485 N N . ALA A 1 188 ? 9.835 8.776 -5.266 1.00 72.25 188 ALA A N 1
ATOM 1486 C CA . ALA A 1 188 ? 8.983 7.602 -5.429 1.00 72.25 188 ALA A CA 1
ATOM 1487 C C . ALA A 1 188 ? 8.367 7.124 -4.101 1.00 72.25 188 ALA A C 1
ATOM 1489 O O . ALA A 1 188 ? 7.621 6.143 -4.103 1.00 72.25 188 ALA A O 1
ATOM 1490 N N . TRP A 1 189 ? 8.696 7.766 -2.977 1.00 84.75 189 TRP A N 1
ATOM 1491 C CA . TRP A 1 189 ? 8.186 7.399 -1.659 1.00 84.75 189 TRP A CA 1
ATOM 1492 C C . TRP A 1 189 ? 6.847 8.083 -1.404 1.00 84.75 189 TRP A C 1
ATOM 1494 O O . TRP A 1 189 ? 6.603 9.210 -1.835 1.00 84.75 189 TRP A O 1
ATOM 1504 N N . SER A 1 190 ? 5.960 7.385 -0.706 1.00 76.44 190 SER A N 1
ATOM 1505 C CA . SER A 1 190 ? 4.626 7.888 -0.383 1.00 76.44 190 SER A CA 1
ATOM 1506 C C . SER A 1 190 ? 4.546 8.290 1.078 1.00 76.44 190 SER A C 1
ATOM 1508 O O . SER A 1 190 ? 5.176 7.662 1.923 1.00 76.44 190 SER A O 1
ATOM 1510 N N . GLU A 1 191 ? 3.719 9.284 1.399 1.00 78.06 191 GLU A N 1
ATOM 1511 C CA . GLU A 1 191 ? 3.384 9.568 2.795 1.00 78.06 191 GLU A CA 1
ATOM 1512 C C . GLU A 1 191 ? 2.817 8.311 3.467 1.00 78.06 191 GLU A C 1
ATOM 1514 O O . GLU A 1 191 ? 1.903 7.671 2.931 1.00 78.06 191 GLU A O 1
ATOM 1519 N N . ASN A 1 192 ? 3.344 7.967 4.644 1.00 72.88 192 ASN A N 1
ATOM 1520 C CA . ASN A 1 192 ? 2.865 6.815 5.396 1.00 72.88 192 ASN A CA 1
ATOM 1521 C C . ASN A 1 192 ? 1.380 6.982 5.728 1.00 72.88 192 ASN A C 1
ATOM 1523 O O . ASN A 1 192 ? 0.925 8.019 6.233 1.00 72.88 192 ASN A O 1
ATOM 1527 N N . SER A 1 193 ? 0.609 5.928 5.473 1.00 66.19 193 SER A N 1
ATOM 1528 C CA . SER A 1 193 ? -0.774 5.891 5.912 1.00 66.19 193 SER A CA 1
ATOM 1529 C C . SER A 1 193 ? -0.827 5.687 7.426 1.00 66.19 193 SER A C 1
ATOM 1531 O O . SER A 1 193 ? -0.119 4.874 8.010 1.00 66.19 193 SER A O 1
ATOM 1533 N N . TYR A 1 194 ? -1.735 6.396 8.084 1.00 65.25 194 TYR A N 1
ATOM 1534 C CA . TYR A 1 194 ? -1.957 6.254 9.520 1.00 65.25 194 TYR A CA 1
ATOM 1535 C C . TYR A 1 194 ? -2.196 4.787 9.958 1.00 65.25 194 TYR A C 1
ATOM 1537 O O . TYR A 1 194 ? -1.801 4.398 11.053 1.00 65.25 194 TYR A O 1
ATOM 1545 N N . HIS A 1 195 ? -2.795 3.956 9.095 1.00 67.44 195 HIS A N 1
ATOM 1546 C CA . HIS A 1 195 ? -3.100 2.554 9.394 1.00 67.44 195 HIS A CA 1
ATOM 1547 C C . HIS A 1 195 ? -1.878 1.627 9.339 1.00 67.44 195 HIS A C 1
ATOM 1549 O O . HIS A 1 195 ? -1.819 0.662 10.101 1.00 67.44 195 HIS A O 1
ATOM 1555 N N . SER A 1 196 ? -0.896 1.907 8.476 1.00 69.75 196 SER A N 1
ATOM 1556 C CA . SER A 1 196 ? 0.317 1.087 8.359 1.00 69.75 196 SER A CA 1
ATOM 1557 C C . SER A 1 196 ? 1.258 1.280 9.545 1.00 69.75 196 SER A C 1
ATOM 1559 O O . SER A 1 196 ? 1.799 0.291 10.033 1.00 69.75 196 SER A O 1
ATOM 1561 N N . GLY A 1 197 ? 1.397 2.509 10.058 1.00 74.06 197 GLY A N 1
ATOM 1562 C CA . GLY A 1 197 ? 2.248 2.795 11.222 1.00 74.06 197 GLY A CA 1
ATOM 1563 C C . GLY A 1 197 ? 1.851 2.000 12.471 1.00 74.06 197 GLY A C 1
ATOM 1564 O O . GLY A 1 197 ? 2.717 1.443 13.143 1.00 74.06 197 GLY A O 1
ATOM 1565 N N . ILE A 1 198 ? 0.541 1.843 12.717 1.00 80.31 198 ILE A N 1
ATOM 1566 C CA . ILE A 1 198 ? 0.025 1.055 13.850 1.00 80.31 198 ILE A CA 1
ATOM 1567 C C . ILE A 1 198 ? 0.531 -0.391 13.779 1.00 80.31 198 ILE A C 1
ATOM 1569 O O . ILE A 1 198 ? 1.073 -0.907 14.753 1.00 80.31 198 ILE A O 1
ATOM 1573 N N . LEU A 1 199 ? 0.375 -1.030 12.614 1.00 77.44 199 LEU A N 1
ATOM 1574 C CA . LEU A 1 199 ? 0.674 -2.451 12.409 1.00 77.44 199 LEU A CA 1
ATOM 1575 C C . LEU A 1 199 ? 2.158 -2.752 12.180 1.00 77.44 199 LEU A C 1
ATOM 1577 O O . LEU A 1 199 ? 2.554 -3.913 12.244 1.00 77.44 199 LEU A O 1
ATOM 1581 N N . ARG A 1 200 ? 2.983 -1.754 11.872 1.00 80.19 200 ARG A N 1
ATOM 1582 C CA . ARG A 1 200 ? 4.418 -1.950 11.618 1.00 80.19 200 ARG A CA 1
ATOM 1583 C C . ARG A 1 200 ? 5.289 -1.733 12.852 1.00 80.19 200 ARG A C 1
ATOM 1585 O O . ARG A 1 200 ? 6.470 -2.052 12.799 1.00 80.19 200 ARG A O 1
ATOM 1592 N N . SER A 1 201 ? 4.733 -1.219 13.949 1.00 84.94 201 SER A N 1
ATOM 1593 C CA . SER A 1 201 ? 5.473 -1.020 15.195 1.00 84.94 201 SER A CA 1
ATOM 1594 C C . SER A 1 201 ? 5.456 -2.275 16.079 1.00 84.94 201 SER A C 1
ATOM 1596 O O . SER A 1 201 ? 4.382 -2.697 16.519 1.00 84.94 201 SER A O 1
ATOM 1598 N N . PRO A 1 202 ? 6.625 -2.858 16.405 1.00 84.62 202 PRO A N 1
ATOM 1599 C CA . PRO A 1 202 ? 6.713 -3.949 17.373 1.00 84.62 202 PRO A CA 1
ATOM 1600 C C . PRO A 1 202 ? 6.221 -3.555 18.770 1.00 84.62 202 PRO A C 1
ATOM 1602 O O . PRO A 1 202 ? 5.624 -4.385 19.452 1.00 84.62 202 PRO A O 1
ATOM 1605 N N . GLU A 1 203 ? 6.421 -2.300 19.184 1.00 86.19 203 GLU A N 1
ATOM 1606 C CA . GLU A 1 203 ? 5.977 -1.820 20.499 1.00 86.19 203 GLU A CA 1
ATOM 1607 C C . GLU A 1 203 ? 4.448 -1.757 20.573 1.00 86.19 203 GLU A C 1
ATOM 1609 O O . GLU A 1 203 ? 3.857 -2.291 21.512 1.00 86.19 203 GLU A O 1
ATOM 1614 N N . ASN A 1 204 ? 3.778 -1.269 19.524 1.00 88.00 204 ASN A N 1
ATOM 1615 C CA . ASN A 1 204 ? 2.314 -1.326 19.456 1.00 88.00 204 ASN A CA 1
ATOM 1616 C C . ASN A 1 204 ? 1.795 -2.758 19.609 1.00 88.00 204 ASN A C 1
ATOM 1618 O O . ASN A 1 204 ? 0.781 -2.983 20.277 1.00 88.00 204 ASN A O 1
ATOM 1622 N N . HIS A 1 205 ? 2.494 -3.734 19.015 1.00 83.31 205 HIS A N 1
ATOM 1623 C CA . HIS A 1 205 ? 2.116 -5.137 19.153 1.00 83.31 205 HIS A CA 1
ATOM 1624 C C . HIS A 1 205 ? 2.335 -5.686 20.549 1.00 83.31 205 HIS A C 1
ATOM 1626 O O . HIS A 1 205 ? 1.460 -6.363 21.089 1.00 83.31 205 HIS A O 1
ATOM 1632 N N . ARG A 1 206 ? 3.483 -5.363 21.140 1.00 83.25 206 ARG A N 1
ATOM 1633 C CA . ARG A 1 206 ? 3.862 -5.793 22.483 1.00 83.25 206 ARG A CA 1
ATOM 1634 C C . ARG A 1 206 ? 2.890 -5.290 23.549 1.00 83.25 206 ARG A C 1
ATOM 1636 O O . ARG A 1 206 ? 2.583 -6.037 24.474 1.00 83.25 206 ARG A O 1
ATOM 1643 N N . TRP A 1 207 ? 2.431 -4.048 23.421 1.00 80.06 207 TRP A N 1
ATOM 1644 C CA . TRP A 1 207 ? 1.672 -3.373 24.473 1.00 80.06 207 TRP A CA 1
ATOM 1645 C C . TRP A 1 207 ? 0.162 -3.340 24.236 1.00 80.06 207 TRP A C 1
ATOM 1647 O O . TRP A 1 207 ? -0.589 -3.293 25.208 1.00 80.06 207 TRP A O 1
ATOM 1657 N N . VAL A 1 208 ? -0.299 -3.365 22.979 1.00 77.38 208 VAL A N 1
ATOM 1658 C CA . VAL A 1 208 ? -1.706 -3.069 22.659 1.00 77.38 208 VAL A CA 1
ATOM 1659 C C . VAL A 1 208 ? -2.358 -4.110 21.754 1.00 77.38 208 VAL A C 1
ATOM 1661 O O . VAL A 1 208 ? -3.384 -4.677 22.130 1.00 77.38 208 VAL A O 1
ATOM 1664 N N . THR A 1 209 ? -1.805 -4.400 20.570 1.00 63.69 209 THR A N 1
ATOM 1665 C CA . THR A 1 209 ? -2.521 -5.261 19.603 1.00 63.69 209 THR A CA 1
ATOM 1666 C C . THR A 1 209 ? -2.595 -6.719 20.063 1.00 63.69 209 THR A C 1
ATOM 1668 O O . THR A 1 209 ? -3.588 -7.385 19.776 1.00 63.69 209 THR A O 1
ATOM 1671 N N . ALA A 1 210 ? -1.612 -7.207 20.834 1.00 59.28 210 ALA A N 1
ATOM 1672 C CA . ALA A 1 210 ? -1.681 -8.531 21.449 1.00 59.28 210 ALA A CA 1
ATOM 1673 C C . ALA A 1 210 ? -2.887 -8.659 22.400 1.00 59.28 210 ALA A C 1
ATOM 1675 O O . ALA A 1 210 ? -3.502 -9.723 22.463 1.00 59.28 210 ALA A O 1
ATOM 1676 N N . MET A 1 211 ? -3.276 -7.571 23.081 1.00 52.12 211 MET A N 1
ATOM 1677 C CA . MET A 1 211 ? -4.494 -7.535 23.895 1.00 52.12 211 MET A CA 1
ATOM 1678 C C . MET A 1 211 ? -5.762 -7.427 23.044 1.00 52.12 211 MET A C 1
ATOM 1680 O O . MET A 1 211 ? -6.740 -8.105 23.340 1.00 52.12 211 MET A O 1
ATOM 1684 N N . ASP A 1 212 ? -5.760 -6.643 21.963 1.00 57.00 212 ASP A N 1
ATOM 1685 C CA . ASP A 1 212 ? -6.945 -6.507 21.101 1.00 57.00 212 ASP A CA 1
ATOM 1686 C C . ASP A 1 212 ? -7.250 -7.795 20.308 1.00 57.00 212 ASP A C 1
ATOM 1688 O O . ASP A 1 212 ? -8.415 -8.127 20.098 1.00 57.00 212 ASP A O 1
ATOM 1692 N N . ILE A 1 213 ? -6.229 -8.585 19.950 1.00 52.75 213 ILE A 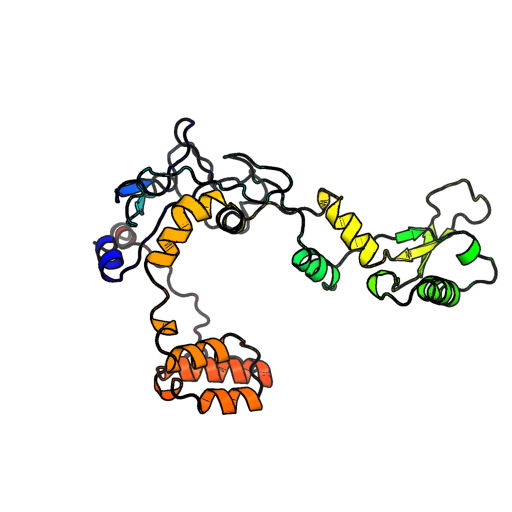N 1
ATOM 1693 C CA . ILE A 1 213 ? -6.404 -9.954 19.426 1.00 52.75 213 ILE A CA 1
ATOM 1694 C C . ILE A 1 213 ? -6.994 -10.881 20.509 1.00 52.75 213 ILE A C 1
ATOM 1696 O O . ILE A 1 213 ? -7.788 -11.772 20.195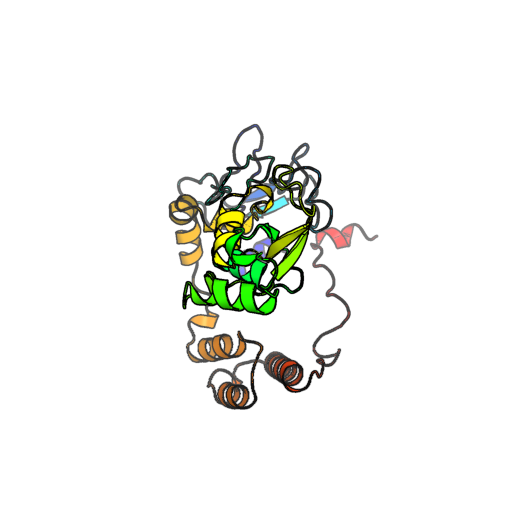 1.00 52.75 213 ILE A O 1
ATOM 1700 N N . ALA A 1 214 ? -6.669 -10.652 21.788 1.00 50.06 214 ALA A N 1
ATOM 1701 C CA . ALA A 1 214 ? -7.198 -11.418 22.919 1.00 50.06 214 ALA A CA 1
ATOM 1702 C C . ALA A 1 214 ? -8.662 -11.076 23.279 1.00 50.06 214 ALA A C 1
ATOM 1704 O O . ALA A 1 214 ? -9.332 -11.902 23.900 1.00 50.06 214 ALA A O 1
ATOM 1705 N N . ILE A 1 215 ? -9.205 -9.931 22.825 1.00 50.22 215 ILE A N 1
ATOM 1706 C CA . ILE A 1 215 ? -10.644 -9.583 22.946 1.00 50.22 215 ILE A CA 1
ATOM 1707 C C . ILE A 1 215 ? -11.537 -10.610 22.206 1.00 50.22 215 ILE A C 1
ATOM 1709 O O . ILE A 1 215 ? -12.730 -10.758 22.513 1.00 50.22 215 ILE A O 1
ATOM 1713 N N . GLY A 1 216 ? -10.926 -11.403 21.321 1.00 47.75 216 GLY A N 1
ATOM 1714 C CA . GLY A 1 216 ? -11.456 -12.634 20.750 1.00 47.75 216 GLY A CA 1
ATOM 1715 C C . GLY A 1 216 ? -11.466 -12.576 19.230 1.00 47.75 216 GLY A C 1
ATOM 1716 O O . GLY A 1 216 ? -11.768 -11.538 18.641 1.00 47.75 216 GLY A O 1
ATOM 1717 N N . GLN A 1 217 ? -11.172 -13.709 18.585 1.00 51.34 217 GLN A N 1
ATOM 1718 C CA . GLN A 1 217 ? -11.405 -13.867 17.152 1.00 51.34 217 GLN A CA 1
ATOM 1719 C C . GLN A 1 217 ? -12.863 -13.523 16.821 1.00 51.34 217 GLN A C 1
ATOM 1721 O O . GLN A 1 217 ? -13.770 -13.658 17.650 1.00 51.34 217 GLN A O 1
ATOM 1726 N N . ALA A 1 218 ? -13.105 -13.056 15.595 1.00 53.50 218 ALA A N 1
ATOM 1727 C CA . ALA A 1 218 ? -14.467 -12.920 15.114 1.00 53.50 218 ALA A CA 1
ATOM 1728 C C . ALA A 1 218 ? -15.141 -14.294 15.238 1.00 53.50 218 ALA A C 1
ATOM 1730 O O . ALA A 1 218 ? -14.763 -15.221 14.527 1.00 53.50 218 ALA A O 1
ATOM 1731 N N . LYS A 1 219 ? -16.143 -14.423 16.122 1.00 60.88 219 LYS A N 1
ATOM 1732 C CA . LYS A 1 219 ? -16.834 -15.702 16.380 1.00 60.88 219 LYS A CA 1
ATOM 1733 C C . LYS A 1 219 ? -17.391 -16.362 15.115 1.00 60.88 219 LYS A C 1
ATOM 1735 O O . LYS A 1 219 ? -17.679 -17.552 15.108 1.00 60.88 219 LYS A O 1
ATOM 1740 N N . CYS A 1 220 ? -17.569 -15.594 14.040 1.00 60.41 220 CYS A N 1
ATOM 1741 C CA . CYS A 1 220 ? -17.968 -16.116 12.738 1.00 60.41 220 CYS A CA 1
ATOM 1742 C C . CYS A 1 220 ? -16.921 -17.044 12.095 1.00 60.41 220 CYS A C 1
ATOM 1744 O O . CYS A 1 220 ? -17.297 -17.850 11.249 1.00 60.41 220 CYS A O 1
ATOM 1746 N N . LEU A 1 221 ? -15.645 -16.964 12.491 1.00 66.50 221 LEU A N 1
ATOM 1747 C CA . LEU A 1 221 ? -14.577 -17.865 12.044 1.00 66.50 221 LEU A CA 1
ATOM 1748 C C . LEU A 1 221 ? -14.359 -19.059 12.992 1.00 66.50 221 LEU A C 1
ATOM 1750 O O . LEU A 1 221 ? -13.722 -20.031 12.585 1.00 66.50 221 LEU A O 1
ATOM 1754 N N . ASP A 1 222 ? -14.905 -19.011 14.211 1.00 79.00 222 ASP A N 1
ATOM 1755 C CA . ASP A 1 222 ? -14.828 -20.113 15.183 1.00 79.00 222 ASP A CA 1
ATOM 1756 C C . ASP A 1 222 ? -15.703 -21.302 14.760 1.00 79.00 222 ASP A C 1
ATOM 1758 O O . ASP A 1 222 ? -15.408 -22.447 15.096 1.00 79.00 222 ASP A O 1
ATOM 1762 N N . ASP A 1 223 ? -16.774 -21.041 14.004 1.00 85.38 223 ASP A N 1
ATOM 1763 C CA . ASP A 1 223 ? -17.626 -22.064 13.406 1.00 85.38 223 ASP A CA 1
ATOM 1764 C C . ASP A 1 223 ? -17.033 -22.526 12.063 1.00 85.38 223 ASP A C 1
ATOM 1766 O O . ASP A 1 223 ? -17.082 -21.767 11.086 1.00 85.38 223 ASP A O 1
ATOM 1770 N N . PRO A 1 224 ? -16.507 -23.764 11.961 1.00 89.69 224 PRO A N 1
ATOM 1771 C CA . PRO A 1 224 ? -15.830 -24.226 10.752 1.00 89.69 224 PRO A CA 1
ATOM 1772 C C . PRO A 1 224 ? -16.719 -24.165 9.507 1.00 89.69 224 PRO A C 1
ATOM 1774 O O . PRO A 1 224 ? -16.241 -23.829 8.428 1.00 89.69 224 PRO A O 1
ATOM 1777 N N . ALA A 1 225 ? -18.023 -24.421 9.651 1.00 91.69 225 ALA A N 1
ATOM 1778 C CA . ALA A 1 225 ? -18.940 -24.433 8.519 1.00 91.69 225 ALA A CA 1
ATOM 1779 C C . ALA A 1 225 ? -19.168 -23.025 7.949 1.00 91.69 225 ALA A C 1
ATOM 1781 O O . ALA A 1 225 ? -19.211 -22.869 6.729 1.00 91.69 225 ALA A O 1
ATOM 1782 N N . ILE A 1 226 ? -19.305 -22.005 8.807 1.00 90.62 226 ILE A N 1
ATOM 1783 C CA . ILE A 1 226 ? -19.433 -20.603 8.368 1.00 90.62 226 ILE A CA 1
ATOM 1784 C C . ILE A 1 226 ? -18.096 -20.077 7.850 1.00 90.62 226 ILE A C 1
ATOM 1786 O O . ILE A 1 226 ? -18.060 -19.469 6.778 1.00 90.62 226 ILE A O 1
ATOM 1790 N N . ARG A 1 227 ? -16.997 -20.353 8.563 1.00 89.88 227 ARG A N 1
ATOM 1791 C CA . ARG A 1 227 ? -15.642 -19.953 8.172 1.00 89.88 227 ARG A CA 1
ATOM 1792 C C . ARG A 1 227 ? -15.317 -20.389 6.749 1.00 89.88 227 ARG A C 1
ATOM 1794 O O . ARG A 1 227 ? -14.888 -19.562 5.950 1.00 89.88 227 ARG A O 1
ATOM 1801 N N . ASP A 1 228 ? -15.545 -21.660 6.426 1.00 93.00 228 ASP A N 1
ATOM 1802 C CA . ASP A 1 228 ? -15.183 -22.213 5.120 1.00 93.00 228 ASP A CA 1
ATOM 1803 C C . ASP A 1 228 ? -15.952 -21.517 3.982 1.00 93.00 228 ASP A C 1
ATOM 1805 O O . ASP A 1 228 ? -15.389 -21.260 2.918 1.00 93.00 228 ASP A O 1
ATOM 1809 N N . VAL A 1 229 ? -17.209 -21.120 4.220 1.00 93.75 229 VAL A N 1
ATOM 1810 C CA . VAL A 1 229 ? -17.991 -20.330 3.255 1.00 93.75 229 VAL A CA 1
ATOM 1811 C C . VAL A 1 229 ? -17.455 -18.914 3.126 1.00 93.75 229 VAL A C 1
ATOM 1813 O O . VAL A 1 229 ? -17.235 -18.469 2.002 1.00 93.75 229 VAL A O 1
ATOM 1816 N N . LEU A 1 230 ? -17.220 -18.219 4.244 1.00 90.75 230 LEU A N 1
ATOM 1817 C CA . LEU A 1 230 ? -16.702 -16.847 4.245 1.00 90.75 230 LEU A CA 1
ATOM 1818 C C . LEU A 1 230 ? -15.344 -16.757 3.537 1.00 90.75 230 LEU A C 1
ATOM 1820 O O . LEU A 1 230 ? -15.132 -15.861 2.723 1.00 90.75 230 LEU A O 1
ATOM 1824 N N . VAL A 1 231 ? -14.452 -17.717 3.788 1.00 90.19 231 VAL A N 1
ATOM 1825 C CA . VAL A 1 231 ? -13.155 -17.821 3.103 1.00 90.19 231 VAL A CA 1
ATOM 1826 C C . VAL A 1 231 ? -13.346 -18.092 1.611 1.00 90.19 231 VAL A C 1
ATOM 1828 O O . VAL A 1 231 ? -12.674 -17.478 0.782 1.00 90.19 231 VAL A O 1
ATOM 1831 N N . ALA A 1 232 ? -14.271 -18.981 1.243 1.00 91.56 232 ALA A N 1
ATOM 1832 C CA . ALA A 1 232 ? -14.485 -19.328 -0.155 1.00 91.56 232 ALA A CA 1
ATOM 1833 C C . ALA A 1 232 ? -15.082 -18.175 -0.986 1.00 91.56 232 ALA A C 1
ATOM 1835 O O . ALA A 1 232 ? -14.732 -18.069 -2.162 1.00 91.56 232 ALA A O 1
ATOM 1836 N N . ILE A 1 233 ? -15.920 -17.314 -0.388 1.00 92.69 233 ILE A N 1
ATOM 1837 C CA . ILE A 1 233 ? -16.520 -16.135 -1.050 1.00 92.69 233 ILE A CA 1
ATOM 1838 C C . ILE A 1 233 ? -15.666 -14.861 -0.955 1.00 92.69 233 ILE A C 1
ATOM 1840 O O . ILE A 1 233 ? -15.962 -13.892 -1.650 1.00 92.69 233 ILE A O 1
ATOM 1844 N N . ALA A 1 234 ? -14.636 -14.833 -0.099 1.00 86.94 234 ALA A N 1
ATOM 1845 C CA . ALA A 1 234 ? -13.764 -13.664 0.073 1.00 86.94 234 ALA A CA 1
ATOM 1846 C C . ALA A 1 234 ? -13.033 -13.285 -1.225 1.00 86.94 234 ALA A C 1
ATOM 1848 O O . ALA A 1 234 ? -12.775 -12.111 -1.489 1.00 86.94 234 ALA A O 1
ATOM 1849 N N . ASP A 1 235 ? -12.730 -14.283 -2.054 1.00 81.88 235 ASP A N 1
ATOM 1850 C CA . ASP A 1 235 ? -12.323 -14.056 -3.431 1.00 81.88 235 ASP A CA 1
ATOM 1851 C C . ASP A 1 235 ? -13.568 -13.867 -4.298 1.00 81.88 235 ASP A C 1
ATOM 1853 O O . ASP A 1 235 ? -14.220 -14.830 -4.697 1.00 81.88 235 ASP A O 1
ATOM 1857 N N . TRP A 1 236 ? -13.900 -12.609 -4.580 1.00 81.69 236 TRP A N 1
ATOM 1858 C CA . TRP A 1 236 ? -15.085 -12.248 -5.359 1.00 81.69 236 TRP A CA 1
ATOM 1859 C C . TRP A 1 236 ? -15.019 -12.715 -6.824 1.00 81.69 236 TRP A C 1
ATOM 1861 O O . TRP A 1 236 ? -16.052 -12.757 -7.495 1.00 81.69 236 TRP A O 1
ATOM 1871 N N . LYS A 1 237 ? -13.834 -13.098 -7.326 1.00 87.94 237 LYS A N 1
ATOM 1872 C CA . LYS A 1 237 ? -13.614 -13.610 -8.689 1.00 87.94 237 LYS A CA 1
ATOM 1873 C C . LYS A 1 237 ? -13.998 -15.089 -8.787 1.00 87.94 237 LYS A C 1
ATOM 1875 O O . LYS A 1 237 ? -13.175 -15.963 -9.061 1.00 87.94 237 LYS A O 1
ATOM 1880 N N . ILE A 1 238 ? -15.262 -15.381 -8.505 1.00 89.69 238 ILE A N 1
ATOM 1881 C CA . ILE A 1 238 ? -15.769 -16.748 -8.405 1.00 89.69 238 ILE A CA 1
ATOM 1882 C C . ILE A 1 238 ? -16.108 -17.264 -9.807 1.00 89.69 238 ILE A C 1
ATOM 1884 O O . ILE A 1 238 ? -17.009 -16.747 -10.462 1.00 89.69 238 ILE A O 1
ATOM 1888 N N . ASP A 1 239 ? -15.418 -18.307 -10.267 1.00 90.69 239 ASP A N 1
ATOM 1889 C CA . ASP A 1 239 ? -15.799 -19.019 -11.490 1.00 90.69 239 ASP A CA 1
ATOM 1890 C C . ASP A 1 239 ? -16.944 -20.018 -11.252 1.00 90.69 239 ASP A C 1
ATOM 1892 O O . ASP A 1 239 ? -17.292 -20.357 -10.116 1.00 90.69 239 ASP A O 1
ATOM 1896 N N . ARG A 1 240 ? -17.539 -20.530 -12.337 1.00 92.94 240 ARG A N 1
ATOM 1897 C CA . ARG A 1 240 ? -18.669 -21.472 -12.258 1.00 92.94 240 ARG A CA 1
ATOM 1898 C C . ARG A 1 240 ? -18.368 -22.713 -11.414 1.00 92.94 240 ARG A C 1
ATOM 1900 O O . ARG A 1 240 ? -19.236 -23.180 -10.676 1.00 92.94 240 ARG A O 1
ATOM 1907 N N . LYS A 1 241 ? -17.160 -23.273 -11.520 1.00 94.00 241 LYS A N 1
ATOM 1908 C CA . LYS A 1 241 ? -16.779 -24.491 -10.791 1.00 94.00 241 LYS A CA 1
ATOM 1909 C C . LYS A 1 241 ? -16.694 -24.203 -9.295 1.00 94.00 241 LYS A C 1
ATOM 1911 O O . LYS A 1 241 ? -17.226 -24.972 -8.494 1.00 94.00 241 LYS A O 1
ATOM 1916 N N . ARG A 1 242 ? -16.059 -23.090 -8.931 1.00 92.12 242 ARG A N 1
ATOM 1917 C CA . ARG A 1 242 ? -15.906 -22.637 -7.549 1.00 92.12 242 ARG A CA 1
ATOM 1918 C C . ARG A 1 242 ? -17.252 -22.261 -6.940 1.00 92.12 242 ARG A C 1
ATOM 1920 O O . ARG A 1 242 ? -17.520 -22.638 -5.805 1.00 92.12 242 ARG A O 1
ATOM 1927 N N . PHE A 1 243 ? -18.136 -21.620 -7.702 1.00 94.75 243 PHE A N 1
ATOM 1928 C CA . PHE A 1 243 ? -19.477 -21.280 -7.228 1.00 94.75 243 PHE A CA 1
ATOM 1929 C C . PHE A 1 243 ? -20.303 -22.526 -6.874 1.00 94.75 243 PHE A C 1
ATOM 1931 O O . PHE A 1 243 ? -20.903 -22.599 -5.800 1.00 94.75 243 PHE A O 1
ATOM 1938 N N . GLU A 1 244 ? -20.268 -23.558 -7.720 1.00 95.19 244 GLU A N 1
ATOM 1939 C CA . GLU A 1 244 ? -20.936 -24.835 -7.434 1.00 95.19 244 GLU A CA 1
ATOM 1940 C C . GLU A 1 244 ? -20.341 -25.571 -6.224 1.00 95.19 244 GLU A C 1
ATOM 1942 O O . GLU A 1 244 ? -21.058 -26.285 -5.522 1.00 95.19 244 GLU A O 1
ATOM 1947 N N . GLN A 1 245 ? -19.047 -25.394 -5.944 1.00 95.12 245 GLN A N 1
ATOM 1948 C CA . GLN A 1 245 ? -18.428 -25.904 -4.717 1.00 95.12 245 GLN A CA 1
ATOM 1949 C C . GLN A 1 245 ? -18.900 -25.124 -3.485 1.00 95.12 245 GLN A C 1
ATOM 1951 O O . GLN A 1 245 ? -19.292 -25.741 -2.497 1.00 95.12 245 GLN A O 1
ATOM 1956 N N . ILE A 1 246 ? -18.935 -23.789 -3.562 1.00 94.81 246 ILE A N 1
ATOM 1957 C CA . ILE A 1 246 ? -19.386 -22.910 -2.472 1.00 94.81 246 ILE A CA 1
ATOM 1958 C C . ILE A 1 246 ? -20.812 -23.258 -2.044 1.00 94.81 246 ILE A C 1
ATOM 1960 O O . ILE A 1 246 ? -21.079 -23.406 -0.854 1.00 94.81 246 ILE A O 1
ATOM 1964 N N . ARG A 1 247 ? -21.720 -23.468 -3.004 1.00 95.62 247 ARG A N 1
ATOM 1965 C CA . ARG A 1 247 ? -23.125 -23.820 -2.730 1.00 95.62 247 ARG A CA 1
ATOM 1966 C C . ARG A 1 247 ? -23.306 -25.141 -1.980 1.00 95.62 247 ARG A C 1
ATOM 1968 O O . ARG A 1 247 ? -24.363 -25.357 -1.392 1.00 95.62 247 ARG A O 1
ATOM 1975 N N . LYS A 1 248 ? -22.310 -26.029 -2.031 1.00 96.31 248 LYS A N 1
ATOM 1976 C CA . LYS 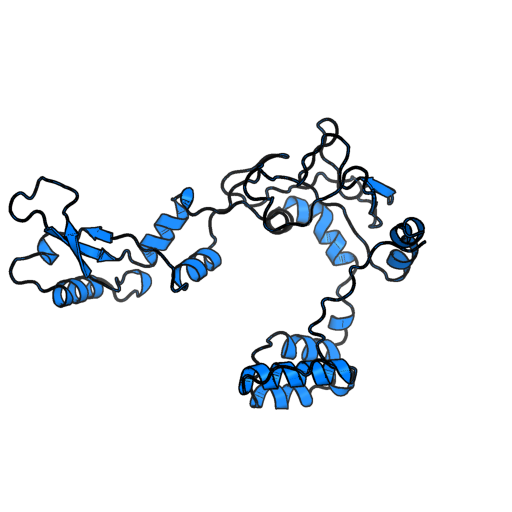A 1 248 ? -22.317 -27.332 -1.349 1.00 96.31 248 LYS A CA 1
ATOM 1977 C C . LYS A 1 248 ? -21.710 -27.272 0.050 1.00 96.31 248 LYS A C 1
ATOM 1979 O O . LYS A 1 248 ? -21.797 -28.256 0.779 1.00 96.31 248 LYS A O 1
ATOM 1984 N N . LEU A 1 249 ? -21.085 -26.155 0.425 1.00 96.38 249 LEU A N 1
ATOM 1985 C CA . LEU A 1 249 ? -20.497 -26.008 1.748 1.00 96.38 249 LEU A CA 1
ATOM 1986 C C . LEU A 1 249 ? -21.598 -25.988 2.822 1.00 96.38 249 LEU A C 1
ATOM 1988 O O . LEU A 1 249 ? -22.615 -25.314 2.638 1.00 96.38 249 LEU A O 1
ATOM 1992 N N . PRO A 1 250 ? -21.400 -26.654 3.975 1.00 94.94 250 PRO A N 1
ATOM 1993 C CA . PRO A 1 250 ? -22.419 -26.728 5.025 1.00 94.94 250 PRO A CA 1
ATOM 1994 C C . PRO A 1 250 ? -22.870 -25.363 5.565 1.00 94.94 250 PRO A C 1
ATOM 1996 O O . PRO A 1 250 ? -24.020 -25.206 5.966 1.00 94.94 250 PRO A O 1
ATOM 1999 N N . GLY A 1 251 ? -21.994 -24.352 5.561 1.00 94.25 251 GLY A N 1
ATOM 2000 C CA . GLY A 1 251 ? -22.352 -22.999 5.990 1.00 94.25 251 GLY A CA 1
ATOM 2001 C C . GLY A 1 251 ? -23.239 -22.235 5.008 1.00 94.25 251 GLY A C 1
ATOM 2002 O O . GLY A 1 251 ? -23.829 -21.233 5.395 1.00 94.25 251 GLY A O 1
ATOM 2003 N N . TRP A 1 252 ? -23.354 -22.677 3.749 1.00 95.88 252 TRP A N 1
ATOM 2004 C CA . TRP A 1 252 ? -24.028 -21.903 2.703 1.00 95.88 252 TRP A CA 1
ATOM 2005 C C . TRP A 1 252 ? -25.509 -21.719 3.028 1.00 95.88 252 TRP A C 1
ATOM 2007 O O . TRP A 1 252 ? -26.031 -20.611 2.971 1.00 95.88 252 TRP A O 1
ATOM 2017 N N . VAL A 1 253 ? -26.164 -22.798 3.463 1.00 94.88 253 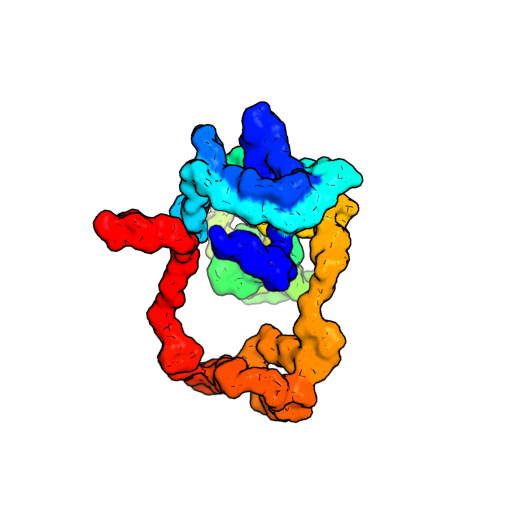VAL A N 1
ATOM 2018 C CA . VAL A 1 253 ? -27.582 -22.793 3.861 1.00 94.88 253 VAL A CA 1
ATOM 2019 C C . VAL A 1 253 ? -27.852 -21.979 5.126 1.00 94.88 253 VAL A C 1
ATOM 2021 O O . VAL A 1 253 ? -29.003 -21.678 5.422 1.00 94.88 253 VAL A O 1
ATOM 2024 N N . ARG A 1 254 ? -26.798 -21.635 5.875 1.00 92.75 254 ARG A N 1
ATOM 2025 C CA . ARG A 1 254 ? -26.870 -20.831 7.098 1.00 92.75 254 ARG A CA 1
ATOM 2026 C C . ARG A 1 254 ? -26.694 -19.338 6.828 1.00 92.75 254 ARG A C 1
ATOM 2028 O O . ARG A 1 254 ? -26.959 -18.544 7.726 1.00 92.75 254 ARG A O 1
ATOM 2035 N N . LEU A 1 255 ? -26.255 -18.955 5.626 1.00 91.19 255 LEU A N 1
ATOM 2036 C CA . LEU A 1 255 ? -26.325 -17.568 5.179 1.00 91.19 255 LEU A CA 1
ATOM 2037 C C . LEU A 1 255 ? -27.787 -17.184 4.965 1.00 91.19 255 LEU A C 1
ATOM 2039 O O . LEU A 1 255 ? -28.562 -17.979 4.424 1.00 91.19 255 LEU A O 1
ATOM 2043 N N . ASP A 1 256 ? -28.149 -15.959 5.336 1.00 91.69 256 ASP A N 1
ATOM 2044 C CA . ASP A 1 256 ? -29.475 -15.440 5.028 1.00 91.69 256 ASP A CA 1
ATOM 2045 C C . ASP A 1 256 ? -29.698 -15.320 3.506 1.00 91.69 256 ASP A C 1
ATOM 2047 O O . ASP A 1 256 ? -28.763 -15.335 2.695 1.00 91.69 256 ASP A O 1
ATOM 2051 N N . GLY A 1 257 ? -30.968 -15.240 3.104 1.00 92.00 257 GLY A N 1
ATOM 2052 C CA . GLY A 1 257 ? -31.340 -15.211 1.690 1.00 92.00 257 GLY A CA 1
ATOM 2053 C C . GLY A 1 257 ? -30.728 -14.031 0.932 1.00 92.00 257 GLY A C 1
ATOM 2054 O O . GLY A 1 257 ? -30.329 -14.196 -0.221 1.00 92.00 257 GLY A O 1
ATOM 2055 N N . SER A 1 258 ? -30.595 -12.875 1.581 1.00 88.75 258 SER A N 1
ATOM 2056 C CA . SER A 1 258 ? -30.017 -11.667 0.989 1.00 88.75 258 SER A CA 1
ATOM 2057 C C . SER A 1 258 ? -28.512 -11.819 0.758 1.00 88.75 258 SER A C 1
ATOM 2059 O O . SER A 1 258 ? -28.015 -11.478 -0.312 1.00 88.75 258 SER A O 1
ATOM 2061 N N . ALA A 1 259 ? -27.785 -12.415 1.703 1.00 90.56 259 ALA A N 1
ATOM 2062 C CA . ALA A 1 259 ? -26.367 -12.728 1.586 1.00 90.56 259 ALA A CA 1
ATOM 2063 C C . ALA A 1 259 ? -26.117 -13.758 0.475 1.00 90.56 259 ALA A C 1
ATOM 2065 O O . ALA A 1 259 ? -25.226 -13.570 -0.354 1.00 90.56 259 ALA A O 1
ATOM 2066 N N . GLN A 1 260 ? -26.942 -14.809 0.388 1.00 94.94 260 GLN A N 1
ATOM 2067 C CA . GLN A 1 260 ? -26.859 -15.771 -0.717 1.00 94.94 260 GLN A CA 1
ATOM 2068 C C . GLN A 1 260 ? -27.124 -15.111 -2.079 1.00 94.94 260 GLN A C 1
ATOM 2070 O O . GLN A 1 260 ? -26.453 -15.436 -3.063 1.00 94.94 260 GLN A O 1
ATOM 2075 N N . GLN A 1 261 ? -28.097 -14.195 -2.150 1.00 93.81 261 GLN A N 1
ATOM 2076 C CA . GLN A 1 261 ? -28.389 -13.420 -3.359 1.00 93.81 261 GLN A CA 1
ATOM 2077 C C . GLN A 1 261 ? -27.231 -12.495 -3.732 1.00 93.81 261 GLN A C 1
ATOM 2079 O O . GLN A 1 261 ? -26.871 -12.429 -4.905 1.00 93.81 261 GLN A O 1
ATOM 2084 N N . LEU A 1 262 ? -26.599 -11.845 -2.753 1.00 92.44 262 LEU A N 1
ATOM 2085 C CA . LEU A 1 262 ? -25.448 -10.979 -2.989 1.00 92.44 262 LEU A CA 1
ATOM 2086 C C . LEU A 1 262 ? -24.261 -11.764 -3.554 1.00 92.44 262 LEU A C 1
ATOM 2088 O O . LEU A 1 262 ? -23.678 -11.349 -4.550 1.00 92.44 262 LEU A O 1
ATOM 2092 N N . VAL A 1 263 ? -23.951 -12.938 -2.994 1.00 93.19 263 VAL A N 1
ATOM 2093 C CA . VAL A 1 263 ? -22.881 -13.798 -3.530 1.00 93.19 263 VAL A CA 1
ATOM 2094 C C . VAL A 1 263 ? -23.204 -14.263 -4.956 1.00 93.19 263 VAL A C 1
ATOM 2096 O O . VAL A 1 263 ? -22.321 -14.248 -5.814 1.00 93.19 263 VAL A O 1
ATOM 2099 N N . ARG A 1 264 ? -24.465 -14.627 -5.243 1.00 93.75 264 ARG A N 1
ATOM 2100 C CA . ARG A 1 264 ? -24.917 -14.966 -6.609 1.00 93.75 264 ARG A CA 1
ATOM 2101 C C . ARG A 1 264 ? -24.730 -13.803 -7.576 1.00 93.75 264 ARG A C 1
ATOM 2103 O O . ARG A 1 264 ? -24.243 -14.014 -8.681 1.00 93.75 264 ARG A O 1
ATOM 2110 N N . ALA A 1 265 ? -25.099 -12.596 -7.164 1.00 92.56 265 ALA A N 1
ATOM 2111 C CA . ALA A 1 265 ? -24.978 -11.419 -8.007 1.00 92.56 265 ALA A CA 1
ATOM 2112 C C . ALA A 1 265 ? -23.508 -11.050 -8.265 1.00 92.56 265 ALA A C 1
ATOM 2114 O O . ALA A 1 265 ? -23.157 -10.754 -9.402 1.00 92.56 265 ALA A O 1
ATOM 2115 N N . SER A 1 266 ? -22.633 -11.161 -7.259 1.00 90.38 266 SER A N 1
ATOM 2116 C CA . SER A 1 266 ? -21.181 -10.992 -7.430 1.00 90.38 266 SER A CA 1
ATOM 2117 C C . SER A 1 266 ? -20.592 -12.007 -8.415 1.00 90.38 266 SER A C 1
ATOM 2119 O O . SER A 1 266 ? -19.784 -11.643 -9.268 1.00 90.38 266 SER A O 1
ATOM 2121 N N . TYR A 1 267 ? -21.034 -13.267 -8.338 1.00 93.69 267 TYR A N 1
ATOM 2122 C CA . TYR A 1 267 ? -20.675 -14.310 -9.301 1.00 93.69 267 TYR A CA 1
ATOM 2123 C C . TYR A 1 267 ? -21.124 -13.954 -10.732 1.00 93.69 267 TYR A C 1
ATOM 2125 O O . TYR A 1 267 ? -20.299 -13.964 -11.646 1.00 93.69 267 TYR A O 1
ATOM 2133 N N . SER A 1 268 ? -22.397 -13.589 -10.931 1.00 92.56 268 SER A N 1
ATOM 2134 C CA . SER A 1 268 ? -22.927 -13.184 -12.244 1.00 92.56 268 SER A CA 1
ATOM 2135 C C . SER A 1 268 ? -22.216 -11.952 -12.800 1.00 92.56 268 SER A C 1
ATOM 2137 O O . SER A 1 268 ? -21.902 -11.905 -13.988 1.00 92.56 268 SER A O 1
ATOM 2139 N N . TYR A 1 269 ? -21.893 -10.982 -11.945 1.00 91.81 269 TYR A N 1
ATOM 2140 C CA . TYR A 1 269 ? -21.116 -9.816 -12.343 1.00 91.81 269 TYR A CA 1
ATOM 2141 C C . TYR A 1 269 ? -19.732 -10.208 -12.860 1.00 91.81 269 TYR A C 1
ATOM 2143 O O . TYR A 1 269 ? -19.313 -9.745 -13.917 1.00 91.81 269 TYR A O 1
ATOM 2151 N N . TYR A 1 270 ? -19.030 -11.100 -12.160 1.00 91.06 270 TYR A N 1
ATOM 2152 C CA . TYR A 1 270 ? -17.700 -11.527 -12.582 1.00 91.06 270 TYR A CA 1
ATOM 2153 C C . TYR A 1 270 ? -17.714 -12.385 -13.857 1.00 91.06 270 TYR A C 1
ATOM 2155 O O . TYR A 1 270 ? -16.838 -12.229 -14.705 1.00 91.06 270 TYR A O 1
ATOM 2163 N N . GLN A 1 271 ? -18.682 -13.294 -14.002 1.00 91.38 271 GLN A N 1
ATOM 2164 C CA . GLN A 1 271 ? -18.751 -14.192 -15.160 1.00 91.38 271 GLN A CA 1
ATOM 2165 C C . GLN A 1 271 ? -19.304 -13.521 -16.420 1.00 91.38 271 GLN A C 1
ATOM 2167 O O . GLN A 1 271 ? -18.854 -13.830 -17.520 1.00 91.38 271 GLN A O 1
ATOM 2172 N N . GLU A 1 272 ? -20.292 -12.640 -16.267 1.00 91.88 272 GLU A N 1
ATOM 2173 C CA . GLU A 1 272 ? -21.119 -12.157 -17.380 1.00 91.88 272 GLU A CA 1
ATOM 2174 C C . GLU A 1 272 ? -21.130 -10.625 -17.494 1.00 91.88 272 GLU A C 1
ATOM 2176 O O . GLU A 1 272 ? -21.664 -10.089 -18.460 1.00 91.88 272 GLU A O 1
ATOM 2181 N N . GLY A 1 273 ? -20.553 -9.898 -16.529 1.00 90.44 273 GLY A N 1
ATOM 2182 C CA . GLY A 1 273 ? -20.618 -8.433 -16.476 1.00 90.44 273 GLY A CA 1
ATOM 2183 C C . GLY A 1 273 ? -21.984 -7.889 -16.041 1.00 90.44 273 GLY A C 1
ATOM 2184 O O . GLY A 1 273 ? -22.236 -6.691 -16.159 1.00 90.44 273 GLY A O 1
ATOM 2185 N N . THR A 1 274 ? -22.877 -8.748 -15.543 1.00 91.69 274 THR A N 1
ATOM 2186 C CA . THR A 1 274 ? -24.237 -8.362 -15.151 1.00 91.69 274 THR A CA 1
ATOM 2187 C C . THR A 1 274 ? -24.239 -7.717 -13.770 1.00 91.69 274 THR A C 1
ATOM 2189 O O . THR A 1 274 ? -23.931 -8.368 -12.772 1.00 91.69 274 THR A O 1
ATOM 2192 N N . PHE A 1 275 ? -24.598 -6.435 -13.694 1.00 87.81 275 PHE A N 1
ATOM 2193 C CA . PHE A 1 275 ? -24.699 -5.720 -12.420 1.00 87.81 275 PHE A CA 1
ATOM 2194 C C . PHE A 1 275 ? -25.841 -6.264 -11.536 1.00 87.81 275 PHE A C 1
ATOM 2196 O O . PHE A 1 275 ? -26.891 -6.649 -12.059 1.00 87.81 275 PHE A O 1
ATOM 2203 N N . PRO A 1 276 ? -25.672 -6.279 -10.197 1.00 88.56 276 PRO A N 1
ATOM 2204 C CA . PRO A 1 276 ? -26.751 -6.603 -9.264 1.00 88.56 276 PRO A CA 1
ATOM 2205 C C . PRO A 1 276 ? -27.940 -5.643 -9.418 1.00 88.56 276 PRO A C 1
ATOM 2207 O O . PRO A 1 276 ? -27.759 -4.464 -9.718 1.00 88.56 276 PRO A O 1
ATOM 2210 N N . SER A 1 277 ? -29.156 -6.138 -9.157 1.00 87.19 277 SER A N 1
ATOM 2211 C CA . SER A 1 277 ? -30.360 -5.296 -9.100 1.00 87.19 277 SER A CA 1
ATOM 2212 C C . SER A 1 277 ? -30.214 -4.186 -8.055 1.00 87.19 277 SER A C 1
ATOM 2214 O O . SER A 1 277 ? -29.635 -4.401 -6.987 1.00 87.19 277 SER A O 1
ATOM 2216 N N . THR A 1 278 ? -30.828 -3.033 -8.323 1.00 87.75 278 THR A N 1
ATOM 2217 C CA . THR A 1 278 ? -30.924 -1.901 -7.391 1.00 87.75 278 THR A CA 1
ATOM 2218 C C . THR A 1 278 ? -31.651 -2.241 -6.094 1.00 87.75 278 THR A C 1
ATOM 2220 O O . THR A 1 278 ? -31.421 -1.585 -5.083 1.00 87.75 278 THR A O 1
ATOM 2223 N N . ASP A 1 279 ? -32.498 -3.271 -6.106 1.00 86.50 279 ASP A N 1
ATOM 2224 C CA . ASP A 1 279 ? -33.189 -3.748 -4.902 1.00 86.50 279 ASP A CA 1
ATOM 2225 C C . ASP A 1 279 ? -32.232 -4.481 -3.951 1.00 86.50 279 ASP A C 1
ATOM 2227 O O . ASP A 1 279 ? -32.422 -4.472 -2.737 1.00 86.50 279 ASP A O 1
ATOM 2231 N N . LEU A 1 280 ? -31.192 -5.112 -4.508 1.00 85.88 280 LEU A N 1
ATOM 2232 C CA . LEU A 1 280 ? -30.179 -5.856 -3.761 1.00 85.88 280 LEU A CA 1
ATOM 2233 C C . LEU A 1 280 ? -28.995 -4.963 -3.373 1.00 85.88 280 LEU A C 1
ATOM 2235 O O . LEU A 1 280 ? -28.468 -5.079 -2.268 1.00 85.88 280 LEU A O 1
ATOM 2239 N N . VAL A 1 281 ? -28.578 -4.074 -4.279 1.00 85.12 281 VAL A N 1
ATOM 2240 C CA . VAL A 1 281 ? -27.514 -3.089 -4.055 1.00 85.12 281 VAL A CA 1
ATOM 2241 C C . VAL A 1 281 ? -28.037 -1.712 -4.468 1.00 85.12 281 VAL A C 1
ATOM 2243 O O . VAL A 1 281 ? -27.946 -1.345 -5.643 1.00 85.12 281 VAL A O 1
ATOM 2246 N N . PRO A 1 282 ? -28.602 -0.939 -3.523 1.00 84.50 282 PRO A N 1
ATOM 2247 C CA . PRO A 1 282 ? -29.111 0.394 -3.812 1.00 84.50 282 PRO A CA 1
ATOM 2248 C C . PRO A 1 282 ? -28.021 1.298 -4.391 1.00 84.50 282 PRO A C 1
ATOM 2250 O O . PRO A 1 282 ? -26.922 1.392 -3.850 1.00 84.50 282 PRO A O 1
ATOM 2253 N N . ILE A 1 283 ? -28.344 2.002 -5.478 1.00 81.38 283 ILE A N 1
ATOM 2254 C CA . ILE A 1 283 ? -27.455 3.018 -6.073 1.00 81.38 283 ILE A CA 1
ATOM 2255 C C . ILE A 1 283 ? -27.364 4.246 -5.160 1.00 81.38 283 ILE A C 1
ATOM 2257 O O . ILE A 1 283 ? -26.350 4.945 -5.134 1.00 81.38 283 ILE A O 1
ATOM 2261 N N . ALA A 1 284 ? -28.431 4.518 -4.406 1.00 81.69 284 ALA A N 1
ATOM 2262 C CA . ALA A 1 284 ? -28.435 5.591 -3.433 1.00 81.69 284 ALA A CA 1
ATOM 2263 C C . ALA A 1 284 ? -27.459 5.251 -2.292 1.00 81.69 284 ALA A C 1
ATOM 2265 O O . ALA A 1 284 ? -27.583 4.180 -1.690 1.00 81.69 284 ALA A O 1
ATOM 2266 N N . PRO A 1 285 ? -26.509 6.146 -1.961 1.00 70.19 285 PRO A N 1
ATOM 2267 C CA . PRO A 1 285 ? -25.625 5.927 -0.828 1.00 70.19 285 PRO A CA 1
ATOM 2268 C C . PRO A 1 285 ? -26.459 5.798 0.456 1.00 70.19 285 PRO A C 1
ATOM 2270 O O . PRO A 1 285 ? -27.454 6.517 0.612 1.00 70.19 285 PRO A O 1
ATOM 2273 N N . PRO A 1 286 ? -26.080 4.907 1.391 1.00 70.12 286 PRO A N 1
ATOM 2274 C CA . PRO A 1 286 ? -26.786 4.789 2.657 1.00 70.12 286 PRO A CA 1
ATOM 2275 C C . PRO A 1 286 ? -26.763 6.134 3.383 1.00 70.12 286 PRO A C 1
ATOM 2277 O O . PRO A 1 286 ? -25.766 6.862 3.344 1.00 70.12 286 PRO A O 1
ATOM 2280 N N . SER A 1 287 ? -27.860 6.465 4.067 1.00 73.50 287 SER A N 1
ATOM 2281 C CA . SER A 1 287 ? -27.910 7.661 4.904 1.00 73.50 287 SER A CA 1
ATOM 2282 C C . SER A 1 287 ? -26.753 7.622 5.896 1.00 73.50 287 SER A C 1
ATOM 2284 O O . SER A 1 287 ? -26.591 6.628 6.610 1.00 73.50 287 SER A O 1
ATOM 2286 N N . LEU A 1 288 ? -25.964 8.697 5.954 1.00 55.22 288 LEU A N 1
ATOM 2287 C CA . LEU A 1 288 ? -24.907 8.829 6.948 1.00 55.22 288 LEU A CA 1
ATOM 2288 C C . LEU A 1 288 ? -25.502 8.572 8.335 1.00 55.22 288 LEU A C 1
ATOM 2290 O O . LEU A 1 288 ? -26.516 9.172 8.698 1.00 55.22 288 LEU A O 1
ATOM 2294 N N . VAL A 1 289 ? -24.879 7.676 9.104 1.00 51.09 289 VAL A N 1
ATOM 2295 C CA . VAL A 1 289 ? -25.233 7.457 10.510 1.00 51.09 289 VAL A CA 1
ATOM 2296 C C . VAL A 1 289 ? -24.818 8.707 11.279 1.00 51.09 289 VAL A C 1
ATOM 2298 O O . VAL A 1 289 ? -23.721 8.803 11.828 1.00 51.09 289 VAL A O 1
ATOM 2301 N N . LEU A 1 290 ? -25.688 9.710 11.266 1.00 41.09 290 LEU A N 1
ATOM 2302 C CA . LEU A 1 290 ? -25.585 10.856 12.144 1.00 41.09 290 LEU A CA 1
ATOM 2303 C C . LEU A 1 290 ? -25.949 10.364 13.546 1.00 41.09 290 LEU A C 1
ATOM 2305 O O . LEU A 1 290 ? -26.959 9.682 13.737 1.00 41.09 290 LEU A O 1
ATOM 2309 N N . SER A 1 291 ? -25.102 10.667 14.529 1.00 43.62 291 SER A N 1
ATOM 2310 C CA . SER A 1 291 ? -25.417 10.418 15.934 1.00 43.62 291 SER A CA 1
ATOM 2311 C C . SER A 1 291 ? -26.794 10.996 16.266 1.00 43.62 291 SER A C 1
ATOM 2313 O O . SER A 1 291 ? -27.209 12.006 15.699 1.00 43.62 291 SER A O 1
ATOM 2315 N N . SER A 1 292 ? -27.501 10.383 17.216 1.00 42.47 292 SER A N 1
ATOM 2316 C CA . SER A 1 292 ? -28.828 10.827 17.663 1.00 42.47 292 SER A CA 1
ATOM 2317 C C . SER A 1 292 ? -28.892 12.310 18.069 1.00 42.47 292 SER A C 1
ATOM 2319 O O . SER A 1 292 ? -29.973 12.881 18.056 1.00 42.47 292 SER A O 1
ATOM 2321 N N . SER A 1 293 ? -27.752 12.951 18.349 1.00 44.22 293 SER A N 1
ATOM 2322 C CA . SER A 1 293 ? -27.635 14.393 18.601 1.00 44.22 293 SER A CA 1
ATOM 2323 C C . SER A 1 293 ? -27.895 15.293 17.383 1.00 44.22 293 SER A C 1
ATOM 2325 O O . SER A 1 293 ? -28.174 16.472 17.556 1.00 44.22 293 SER A O 1
ATOM 2327 N N . ALA A 1 294 ? -27.841 14.781 16.149 1.00 40.09 294 ALA A N 1
ATOM 2328 C CA . ALA A 1 294 ? -28.103 15.593 14.955 1.00 40.09 294 ALA A CA 1
ATOM 2329 C C . ALA A 1 294 ? -29.602 15.770 14.656 1.00 40.09 294 ALA A C 1
ATOM 2331 O O . ALA A 1 294 ? -29.971 16.685 13.925 1.00 40.09 294 ALA A O 1
ATOM 2332 N N . LYS A 1 295 ? -30.475 14.917 15.215 1.00 37.66 295 LYS A N 1
ATOM 2333 C CA . LYS A 1 295 ? -31.932 15.038 15.027 1.00 37.66 295 LYS A CA 1
ATOM 2334 C C . LYS A 1 295 ? -32.564 16.140 15.884 1.00 37.66 295 LYS A C 1
ATOM 2336 O O . LYS A 1 295 ? -33.672 16.553 15.567 1.00 37.66 295 LYS A O 1
ATOM 2341 N N . GLU A 1 296 ? -31.880 16.633 16.917 1.00 35.19 296 GLU A N 1
ATOM 2342 C CA . GLU A 1 296 ? -32.395 17.719 17.768 1.00 35.19 296 GLU A CA 1
ATOM 2343 C C . GLU A 1 296 ? -32.149 19.121 17.194 1.00 35.19 296 GLU A C 1
ATOM 2345 O O . GLU A 1 296 ? -32.908 20.026 17.508 1.00 35.19 296 GLU A O 1
ATOM 2350 N N . ASN A 1 297 ? -31.189 19.296 16.278 1.00 34.88 297 ASN A N 1
ATOM 2351 C CA . ASN A 1 297 ? -30.906 20.598 15.650 1.00 34.88 297 ASN A CA 1
ATOM 2352 C C . ASN A 1 297 ? -31.559 20.777 14.267 1.00 34.88 297 ASN A C 1
ATOM 2354 O O . ASN A 1 297 ? -31.191 21.675 13.514 1.00 34.88 297 ASN A O 1
ATOM 2358 N N . ALA A 1 298 ? -32.515 19.914 13.920 1.00 33.88 298 ALA A N 1
ATOM 2359 C CA . ALA A 1 298 ? -33.349 20.045 12.728 1.00 33.88 298 ALA A CA 1
ATOM 2360 C C . ALA A 1 298 ? -34.812 20.306 13.127 1.00 33.88 298 ALA A C 1
ATOM 2362 O O . ALA A 1 298 ? -35.714 19.566 12.730 1.00 33.88 298 ALA A O 1
ATOM 2363 N N . LYS A 1 299 ? -35.028 21.339 13.947 1.00 32.62 299 LYS A N 1
ATOM 2364 C CA . LYS A 1 299 ? -36.290 22.072 14.083 1.00 32.62 299 LYS A CA 1
ATOM 2365 C C . LYS A 1 299 ? -35.996 23.543 14.322 1.00 32.62 299 LYS A C 1
ATOM 2367 O O . LYS A 1 299 ? -35.092 23.820 15.137 1.00 32.62 299 LYS A O 1
#

Secondary structure (DSSP, 8-state):
-HHHHHHHTT-------S-EETTEE--BT-SSEEEESS-TTS-SSTT--TTTTTTTSPPPPTT-EEEE-SPPPSS-B---TTTT-SB---SSS--EEPP-HHHHHHHHTSTT----EEEPPGGGS-TT--HHHHHHHHHTT-S-GGG--S-EEEEE-SSTT-TTTSEEEEEEPPHHHHHHHHHH-GGG-EEPPHHHHHHH-HHHIIIIIHHHHHT---HHHHSHHHHHHHHHHHS----HHHHHHHTTSTTGGGS-HHHHHHHHHHHHHHHH--PPPTTTS-SSPPPP---GGGSTT--

Mean predicted aligned error: 14.39 Å

pLDDT: mean 79.69, std 15.75, range [32.62, 96.38]